Protein AF-A0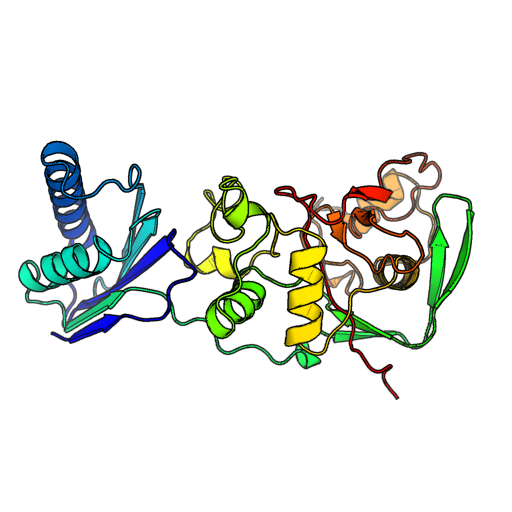A517YNQ2-F1 (afdb_monomer)

Radius of gyration: 22.95 Å; Cα contacts (8 Å, |Δi|>4): 578; chains: 1; bounding box: 50×47×64 Å

pLDDT: mean 76.91, std 14.3, range [43.09, 98.06]

Mean predicted aligned error: 12.52 Å

InterPro domains:
  IPR005532 Sulfatase-modifying factor enzyme-like domain [PF03781] (128-217)
  IPR016187 C-type lectin fold [SSF56436] (128-300)
  IPR042095 Sulfatase-modifying factor enzyme superfamily [G3DSA:3.90.1580.10] (95-250)
  IPR051043 Sulfatase Modifying Factor and Kinase [PTHR23150] (128-233)

Solvent-accessible surface area (backbone atoms only — not comparable to full-atom values): 16905 Å² total; per-residue (Å²): 111,48,80,43,82,52,61,56,71,65,63,36,52,39,35,35,44,36,35,35,80,51,63,40,89,66,48,65,63,53,49,49,53,52,49,55,51,50,53,51,51,39,61,75,69,55,76,60,91,67,65,87,73,54,70,52,77,49,68,44,100,65,41,30,40,36,41,36,43,34,35,42,51,43,89,74,53,49,60,54,52,54,50,47,54,56,68,76,38,82,57,43,44,32,42,33,37,32,46,81,78,70,82,77,75,60,71,76,84,44,49,45,77,41,90,44,44,71,15,69,48,95,88,73,52,69,45,82,36,71,44,38,26,34,42,41,45,38,45,20,26,45,63,53,45,53,52,27,69,75,69,70,58,74,46,60,32,48,75,69,69,73,48,46,53,77,49,49,84,86,47,66,87,48,56,71,89,52,51,42,70,37,59,26,25,36,46,14,52,60,46,52,50,54,47,22,66,72,72,64,36,32,55,30,42,64,49,53,48,50,36,45,24,46,63,57,94,67,71,26,47,70,65,53,42,50,43,68,54,15,44,98,83,69,51,75,53,61,84,85,26,72,37,41,46,50,71,65,59,24,25,47,30,52,37,88,92,38,87,81,36,31,36,35,34,47,38,33,86,69,63,51,36,73,82,66,77,73,77,75,51,57,44,82,42,53,30,80,47,63,42,86,51,29,28,38,42,43,17,56,72,59,56,74,130

Organism: NCBI:txid2528021

Foldseek 3Di:
DAEAEDDALPQWKKKKKWFFPAADPCVQVVVVVLVVVLLVCCVVVVVDDWDRKDKDWDADPRNRIIIIIITRDGPVRQVVSQVSCCVVPVRTPYIYMHDPLDDDPPQVVFWDWDCWFWFADPVRDIDIDHIWIWGLEAQFSSNLSVLCVVVVDDFLCRVVVVDAQQDDPVCVVDGNVCRRVAHGFQGFLVSV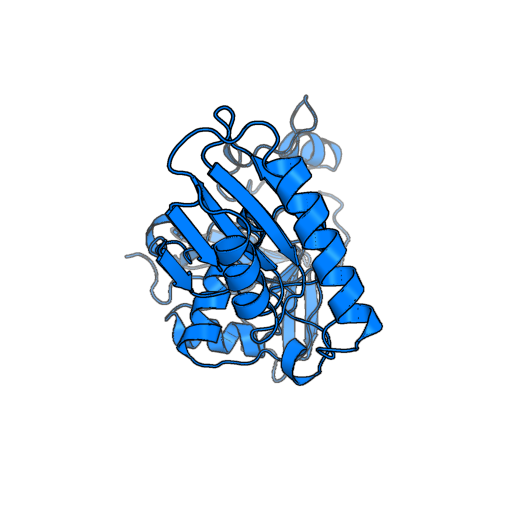VSSCVVSQWAFAAPRRQRRLLPLDPDAAAPVRLQCVQQNPPSHGDCVSRSSFHDHFQKEWGDDPVPPQKTKIAGGSSCRHHPPPPDPPRIDIGGRSDGDRRYHGITIHPDRDD

Structure (mmCIF, N/CA/C/O backbone):
data_AF-A0A517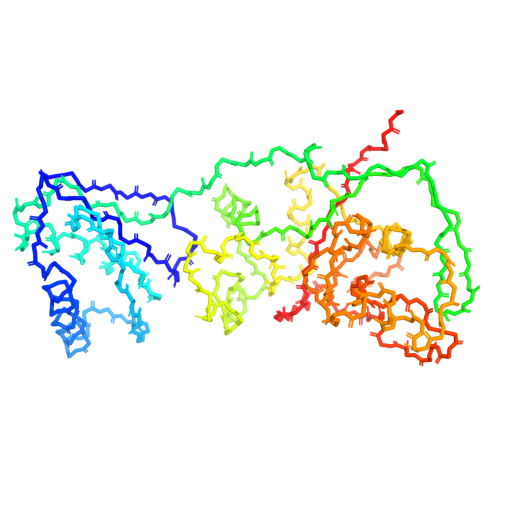YNQ2-F1
#
_entry.id   AF-A0A517YNQ2-F1
#
loop_
_atom_site.group_PDB
_atom_site.id
_atom_site.type_symbol
_atom_site.label_atom_id
_atom_site.label_alt_id
_atom_site.label_comp_id
_atom_site.label_asym_id
_atom_site.label_entity_id
_atom_site.label_seq_id
_atom_site.pdbx_PDB_ins_code
_atom_site.Cartn_x
_atom_site.Cartn_y
_atom_site.Cartn_z
_atom_site.occupancy
_atom_site.B_iso_or_equiv
_atom_site.auth_seq_id
_atom_site.auth_comp_id
_atom_site.auth_asym_id
_atom_site.auth_atom_id
_atom_site.pdbx_PDB_model_num
ATOM 1 N N . MET A 1 1 ? -26.324 -4.288 24.883 1.00 70.94 1 MET A N 1
ATOM 2 C CA . MET A 1 1 ? -25.245 -3.622 24.129 1.00 70.94 1 MET A CA 1
ATOM 3 C C . MET A 1 1 ? -24.676 -4.612 23.116 1.00 70.94 1 MET A C 1
ATOM 5 O O . MET A 1 1 ? -24.588 -5.788 23.450 1.00 70.94 1 MET A O 1
ATOM 9 N N . LYS A 1 2 ? -24.355 -4.177 21.892 1.00 79.75 2 LYS A N 1
ATOM 10 C CA . LYS A 1 2 ? -23.836 -5.031 20.809 1.00 79.75 2 LYS A CA 1
ATOM 11 C C . LYS A 1 2 ? -22.321 -4.840 20.652 1.00 79.75 2 LYS A C 1
ATOM 13 O O . LYS A 1 2 ? -21.882 -3.718 20.431 1.00 79.75 2 LYS A O 1
ATOM 18 N N . PHE A 1 3 ? -21.546 -5.917 20.754 1.00 78.69 3 PHE A N 1
ATOM 19 C CA . PHE A 1 3 ? -20.132 -5.928 20.367 1.00 78.69 3 PHE A CA 1
ATOM 20 C C . PHE A 1 3 ? -20.021 -6.400 18.915 1.00 78.69 3 PHE A C 1
ATOM 22 O O . PHE A 1 3 ? -20.637 -7.406 18.553 1.00 78.69 3 PHE A O 1
ATOM 29 N N . ILE A 1 4 ? -19.287 -5.668 18.080 1.00 78.94 4 ILE A N 1
ATOM 30 C CA . ILE A 1 4 ? -19.097 -5.981 16.660 1.00 78.94 4 ILE A CA 1
ATOM 31 C C . ILE A 1 4 ? -17.595 -6.019 16.389 1.00 78.94 4 ILE A C 1
ATOM 33 O O . ILE A 1 4 ? -16.900 -5.057 16.694 1.00 78.94 4 ILE A O 1
ATOM 37 N N . LYS A 1 5 ? -17.096 -7.110 15.805 1.00 72.00 5 LYS A N 1
ATOM 38 C CA . LYS A 1 5 ? -15.728 -7.186 15.279 1.00 72.00 5 LYS A CA 1
ATOM 39 C C . LYS A 1 5 ? -15.791 -7.088 13.755 1.00 72.00 5 LYS A C 1
ATOM 41 O O . LYS A 1 5 ? -16.519 -7.870 13.142 1.00 72.00 5 LYS A O 1
ATOM 46 N N . ARG A 1 6 ? -15.072 -6.130 13.174 1.00 71.56 6 ARG A N 1
ATOM 47 C CA . ARG A 1 6 ? -14.889 -5.957 11.726 1.00 71.56 6 ARG A CA 1
ATOM 48 C C . ARG A 1 6 ? -13.530 -6.511 11.285 1.00 71.56 6 ARG A C 1
ATOM 50 O O . ARG A 1 6 ? -12.773 -7.026 12.111 1.00 71.56 6 ARG A O 1
ATOM 57 N N . ALA A 1 7 ? -13.271 -6.473 9.977 1.00 58.44 7 ALA A N 1
ATOM 58 C CA . ALA A 1 7 ? -11.936 -6.725 9.448 1.00 58.44 7 ALA A CA 1
ATOM 59 C C . ALA A 1 7 ? -10.977 -5.651 9.978 1.00 58.44 7 ALA A C 1
ATOM 61 O O . ALA A 1 7 ? -11.350 -4.490 10.125 1.00 58.44 7 ALA A O 1
ATOM 62 N N . ASN A 1 8 ? -9.755 -6.057 10.294 1.00 56.22 8 ASN A N 1
ATOM 63 C CA . ASN A 1 8 ? -8.724 -5.163 10.791 1.00 56.22 8 ASN A CA 1
ATOM 64 C C . ASN A 1 8 ? -7.643 -5.095 9.725 1.00 56.22 8 ASN A C 1
ATOM 66 O O . ASN A 1 8 ? -7.131 -6.149 9.358 1.00 56.22 8 ASN A O 1
ATOM 70 N N . ILE A 1 9 ? -7.298 -3.886 9.267 1.00 51.34 9 ILE A N 1
ATOM 71 C CA . ILE A 1 9 ? -6.035 -3.666 8.555 1.00 51.34 9 ILE A CA 1
ATOM 72 C C . ILE A 1 9 ? -4.949 -4.097 9.535 1.00 51.34 9 ILE A C 1
ATOM 74 O O . ILE A 1 9 ? -4.842 -3.554 10.632 1.00 51.34 9 ILE A O 1
ATOM 78 N N . ASP A 1 10 ? -4.265 -5.171 9.195 1.00 46.25 10 ASP A N 1
ATOM 79 C CA . ASP A 1 10 ? -3.616 -6.099 10.105 1.00 46.25 10 ASP A CA 1
ATOM 80 C C . ASP A 1 10 ? -2.887 -5.454 11.283 1.00 46.25 10 ASP A C 1
ATOM 82 O O . ASP A 1 10 ? -2.028 -4.588 11.131 1.00 46.25 10 ASP A O 1
ATOM 86 N N . GLY A 1 11 ? -3.219 -5.973 12.468 1.00 50.62 11 GLY A N 1
ATOM 87 C CA . GLY A 1 11 ? -2.396 -6.011 13.675 1.00 50.62 11 GLY A CA 1
ATOM 88 C C . GLY A 1 11 ? -2.072 -4.702 14.387 1.00 50.62 11 GLY A C 1
ATOM 89 O O . GLY A 1 11 ? -1.603 -4.769 15.526 1.00 50.62 11 GLY A O 1
ATOM 90 N N . GLU A 1 12 ? -2.238 -3.541 13.755 1.00 52.31 12 GLU A N 1
ATOM 91 C CA . GLU A 1 12 ? -1.447 -2.393 14.196 1.00 52.31 12 GLU A CA 1
ATOM 92 C C . GLU A 1 12 ? -2.179 -1.058 14.298 1.00 52.31 12 GLU A C 1
ATOM 94 O O . GLU A 1 12 ? -1.659 -0.174 14.989 1.00 52.31 12 GLU A O 1
ATOM 99 N N . VAL A 1 13 ? -3.427 -0.947 13.821 1.00 51.09 13 VAL A N 1
ATOM 100 C CA . VAL A 1 13 ? -4.344 0.063 14.365 1.00 51.09 13 VAL A CA 1
ATOM 101 C C . VAL A 1 13 ? -5.791 -0.368 14.393 1.00 51.09 13 VAL A C 1
ATOM 103 O O . VAL A 1 13 ? -6.439 -0.546 13.365 1.00 51.09 13 VAL A O 1
ATOM 106 N N . ASP A 1 14 ? -6.326 -0.402 15.600 1.00 63.16 14 ASP A N 1
ATOM 107 C CA . ASP A 1 14 ? -7.718 -0.693 15.838 1.00 63.16 14 ASP A CA 1
ATOM 108 C C . ASP A 1 14 ? -8.455 0.586 16.185 1.00 63.16 14 ASP A C 1
ATOM 110 O O . ASP A 1 14 ? -8.102 1.332 17.105 1.00 63.16 14 ASP A O 1
ATOM 114 N N . GLN A 1 15 ? -9.508 0.831 15.419 1.00 74.94 15 GLN A N 1
ATOM 115 C CA . GLN A 1 15 ? -10.518 1.805 15.765 1.00 74.94 15 GLN A CA 1
ATOM 116 C C . GLN A 1 15 ? -11.544 1.127 16.676 1.00 74.94 15 GLN A C 1
ATOM 118 O O . GLN A 1 15 ? -12.076 0.067 16.342 1.00 74.94 15 GLN A O 1
ATOM 123 N N . PHE A 1 16 ? -11.841 1.743 17.818 1.00 80.94 16 PHE A N 1
ATOM 124 C CA . PHE A 1 16 ? -13.050 1.454 18.578 1.00 80.94 16 PHE A CA 1
ATOM 125 C C . PHE A 1 16 ? -14.077 2.534 18.257 1.00 80.94 16 PHE A C 1
ATOM 127 O O . PHE A 1 16 ? -13.871 3.696 18.603 1.00 80.94 16 PHE A O 1
ATOM 134 N N . GLU A 1 17 ? -15.188 2.161 17.631 1.00 86.06 17 GLU A N 1
ATOM 135 C CA . GLU A 1 17 ? -16.353 3.036 17.494 1.00 86.06 17 GLU A CA 1
ATOM 136 C C . GLU A 1 17 ? -17.322 2.746 18.632 1.00 86.06 17 GLU A C 1
ATOM 138 O O . GLU A 1 17 ? -17.897 1.658 18.738 1.00 86.06 17 GLU A O 1
ATOM 143 N N . ILE A 1 18 ? -17.503 3.733 19.498 1.00 87.88 18 ILE A N 1
ATOM 144 C CA . ILE A 1 18 ? -18.383 3.656 20.652 1.00 87.88 18 ILE A CA 1
ATOM 145 C C . ILE A 1 18 ? -19.594 4.535 20.386 1.00 87.88 18 ILE A C 1
ATOM 147 O O . ILE A 1 18 ? -19.470 5.744 20.200 1.00 87.88 18 ILE A O 1
ATOM 151 N N . GLN A 1 19 ? -20.776 3.927 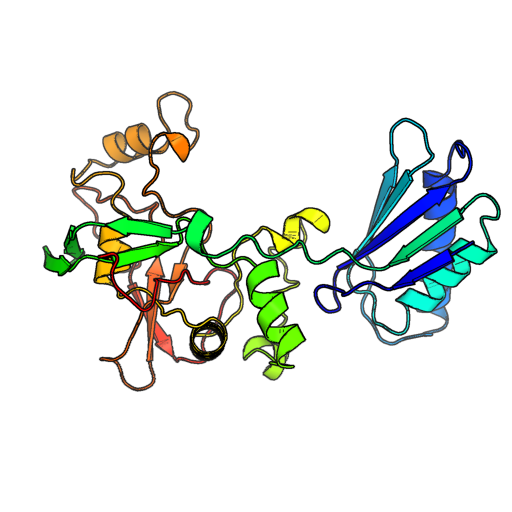20.427 1.00 88.12 19 GLN A N 1
ATOM 152 C CA . GLN A 1 19 ? -22.041 4.642 20.316 1.00 88.12 19 GLN A CA 1
ATOM 153 C C . GLN A 1 19 ? -22.787 4.594 21.645 1.00 88.12 19 GLN A C 1
ATOM 155 O O . GLN A 1 19 ? -22.981 3.520 22.216 1.00 88.12 19 GLN A O 1
ATOM 160 N N . ALA A 1 20 ? -23.249 5.748 22.117 1.00 86.06 20 ALA A N 1
ATOM 161 C CA . ALA A 1 20 ? -24.073 5.882 23.307 1.00 86.06 20 ALA A CA 1
ATOM 162 C C . ALA A 1 20 ? -25.543 6.167 22.962 1.00 86.06 20 ALA A C 1
ATOM 164 O O . ALA A 1 20 ? -25.872 6.882 22.017 1.00 86.06 20 ALA A O 1
ATOM 165 N N . SER A 1 21 ? -26.447 5.647 23.794 1.00 84.56 21 SER A N 1
ATOM 166 C CA . SER A 1 21 ? -27.901 5.887 23.691 1.00 84.56 21 SER A CA 1
ATOM 167 C C . SER A 1 21 ? -28.300 7.347 23.937 1.00 84.56 21 SER A C 1
ATOM 169 O O . SER A 1 21 ? -29.385 7.779 23.551 1.00 84.56 21 SER A O 1
ATOM 171 N N . ARG A 1 22 ? -27.434 8.100 24.615 1.00 83.81 22 ARG A N 1
ATOM 172 C CA . ARG A 1 22 ? -27.600 9.503 24.999 1.00 83.81 22 ARG A CA 1
ATOM 173 C C . ARG A 1 22 ? -26.219 10.146 25.164 1.00 83.81 22 ARG A C 1
ATOM 175 O O . ARG A 1 22 ? -25.283 9.402 25.449 1.00 83.81 22 ARG A O 1
ATOM 182 N N . PRO A 1 23 ? -26.093 11.480 25.040 1.00 82.94 23 PRO A N 1
ATOM 183 C CA . PRO A 1 23 ? -24.842 12.185 25.316 1.00 82.94 23 PRO A CA 1
ATOM 184 C C . PRO A 1 23 ? -24.286 11.821 26.694 1.00 82.94 23 PRO A C 1
ATOM 186 O O . PRO A 1 23 ? -25.021 11.863 27.688 1.00 82.94 23 PRO A O 1
ATOM 189 N N . ILE A 1 24 ? -23.003 11.469 26.765 1.00 81.56 24 ILE A N 1
ATOM 190 C CA . ILE A 1 24 ? -22.311 11.194 28.028 1.00 81.56 24 ILE A CA 1
ATOM 191 C C . ILE A 1 24 ? -21.268 12.291 28.234 1.00 81.56 24 ILE A C 1
ATOM 193 O O . ILE A 1 24 ? -20.169 12.246 27.694 1.00 81.56 24 ILE A O 1
ATOM 197 N N . ARG A 1 25 ? -21.614 13.296 29.038 1.00 81.75 25 ARG A N 1
ATOM 198 C CA . ARG A 1 25 ? -20.716 14.422 29.309 1.00 81.75 25 ARG A CA 1
ATOM 199 C C . ARG A 1 25 ? -19.420 13.925 29.958 1.00 81.75 25 ARG A C 1
ATOM 201 O O . ARG A 1 25 ? -19.477 13.269 30.996 1.00 81.75 25 ARG A O 1
ATOM 208 N N . GLY A 1 26 ? -18.269 14.264 29.379 1.00 83.31 26 GLY A N 1
ATOM 209 C CA . GLY A 1 26 ? -16.963 13.818 29.887 1.00 83.31 26 GLY A CA 1
ATOM 210 C C . GLY A 1 26 ? -16.633 12.355 29.567 1.00 83.31 26 GLY A C 1
ATOM 211 O O . GLY A 1 26 ? -15.821 11.735 30.261 1.00 83.31 26 GLY A O 1
ATOM 212 N N . ILE A 1 27 ? -17.266 11.786 28.535 1.00 84.69 27 ILE A N 1
ATOM 213 C CA . ILE A 1 27 ? -16.985 10.424 28.072 1.00 84.69 27 ILE A CA 1
ATOM 214 C C . ILE A 1 27 ? -15.520 10.235 27.683 1.00 84.69 27 ILE A C 1
ATOM 216 O O . ILE A 1 27 ? -14.957 9.199 28.021 1.00 84.69 27 ILE A O 1
ATOM 220 N N . GLU A 1 28 ? -14.881 11.241 27.078 1.00 85.62 28 GLU A N 1
ATOM 221 C CA . GLU A 1 28 ? -13.458 11.186 26.728 1.00 85.62 28 GLU A CA 1
ATOM 222 C C . GLU A 1 28 ? -12.600 10.935 27.966 1.00 85.62 28 GLU A C 1
ATOM 224 O O . GLU A 1 28 ? -11.912 9.925 28.031 1.00 85.62 28 GLU A O 1
ATOM 229 N N . SER A 1 29 ? -12.722 11.774 29.002 1.00 88.06 29 SER A N 1
ATOM 230 C CA . SER A 1 29 ? -11.965 11.607 30.250 1.00 88.06 29 SER A CA 1
ATOM 231 C C . SER A 1 29 ? -12.244 10.265 30.926 1.00 88.06 29 SER A C 1
ATOM 233 O O . SER A 1 29 ? -11.342 9.650 31.488 1.00 88.06 29 SER A O 1
ATOM 235 N N . THR A 1 30 ? -13.490 9.793 30.860 1.00 88.44 30 THR A N 1
ATOM 236 C CA . THR A 1 30 ? -13.875 8.491 31.421 1.00 88.44 30 THR A CA 1
ATOM 237 C C . THR A 1 30 ? -13.182 7.343 30.682 1.00 88.44 30 THR A C 1
ATOM 239 O O . THR A 1 30 ? -12.656 6.426 31.313 1.00 88.44 30 THR A O 1
ATOM 242 N N . LEU A 1 31 ? -13.155 7.401 29.349 1.00 88.88 31 LEU A N 1
ATOM 243 C CA . LEU A 1 31 ? -12.492 6.412 28.506 1.00 88.88 31 LEU A CA 1
ATOM 244 C C . LEU A 1 31 ? -10.968 6.485 28.631 1.00 88.88 31 LEU A C 1
ATOM 246 O O . LEU A 1 31 ? -10.345 5.432 28.698 1.00 88.88 31 LEU A O 1
ATOM 250 N N . THR A 1 32 ? -10.384 7.681 28.751 1.00 88.81 32 THR A N 1
ATOM 251 C CA . THR A 1 32 ? -8.955 7.882 29.040 1.00 88.81 32 THR A CA 1
ATOM 252 C C . THR A 1 32 ? -8.561 7.161 30.326 1.00 88.81 32 THR A C 1
ATOM 254 O O . THR A 1 32 ? -7.655 6.334 30.315 1.00 88.81 32 THR A O 1
ATOM 257 N N . ILE A 1 33 ? -9.289 7.394 31.426 1.00 90.25 33 ILE A N 1
ATOM 258 C CA . ILE A 1 33 ? -9.011 6.740 32.715 1.00 90.25 33 ILE A CA 1
ATOM 259 C C . ILE A 1 33 ? -9.094 5.214 32.582 1.00 90.25 33 ILE A C 1
ATOM 261 O O . ILE A 1 33 ? -8.221 4.503 33.077 1.00 90.25 33 ILE A O 1
ATOM 265 N N . LEU A 1 34 ? -10.124 4.710 31.895 1.00 89.88 34 LEU A N 1
ATOM 266 C CA . LEU A 1 34 ? -10.317 3.276 31.688 1.00 89.88 34 LEU A CA 1
ATOM 267 C C . LEU A 1 34 ? -9.188 2.659 30.849 1.00 89.88 34 LEU A C 1
ATOM 269 O O . LEU A 1 34 ? -8.676 1.595 31.206 1.00 89.88 34 LEU A O 1
ATOM 273 N N . PHE A 1 35 ? -8.787 3.315 29.757 1.00 87.31 35 PHE A N 1
ATOM 274 C CA . PHE A 1 35 ? -7.690 2.864 28.900 1.00 87.31 35 PHE A CA 1
ATOM 275 C C . PHE A 1 35 ? -6.362 2.867 29.653 1.00 87.31 35 PHE A C 1
ATOM 277 O O . PHE A 1 35 ? -5.661 1.854 29.649 1.00 87.31 35 PHE A O 1
ATOM 284 N N . ASP A 1 36 ? -6.041 3.956 30.349 1.00 88.12 36 ASP A N 1
ATOM 285 C CA . ASP A 1 36 ? -4.809 4.082 31.128 1.00 88.12 36 ASP A CA 1
ATOM 286 C C . ASP A 1 36 ? -4.729 3.023 32.232 1.00 88.12 36 ASP A C 1
ATOM 288 O O . ASP A 1 36 ? -3.691 2.375 32.412 1.00 88.12 36 ASP A O 1
ATOM 292 N N . GLU A 1 37 ? -5.833 2.790 32.949 1.00 89.94 37 GLU A N 1
ATOM 293 C CA . GLU A 1 37 ? -5.905 1.755 33.977 1.00 89.94 37 GLU A CA 1
ATOM 294 C C . GLU A 1 37 ? -5.684 0.361 33.381 1.00 89.94 37 GLU A C 1
ATOM 296 O O . GLU A 1 37 ? -4.842 -0.396 33.882 1.00 89.94 37 GLU A O 1
ATOM 301 N N . TRP A 1 38 ? -6.394 0.026 32.300 1.00 88.44 38 TRP A N 1
ATOM 302 C CA . TRP A 1 38 ? -6.265 -1.272 31.646 1.00 88.44 38 TRP A CA 1
ATOM 303 C C . TRP A 1 38 ? -4.845 -1.502 31.124 1.00 88.44 38 TRP A C 1
ATOM 305 O O . TRP A 1 38 ? -4.257 -2.553 31.388 1.00 88.44 38 TRP A O 1
ATOM 315 N N . MET A 1 39 ? -4.253 -0.511 30.448 1.00 85.19 39 MET A N 1
ATOM 316 C CA . MET A 1 39 ? -2.886 -0.596 29.929 1.00 85.19 39 MET A CA 1
ATOM 317 C C . MET A 1 39 ? -1.876 -0.814 31.054 1.00 85.19 39 MET A C 1
ATOM 319 O O . MET A 1 39 ? -1.005 -1.682 30.947 1.00 85.19 39 MET A O 1
ATOM 323 N N . ARG A 1 40 ? -2.010 -0.070 32.159 1.00 87.81 40 ARG A N 1
ATOM 324 C CA . ARG A 1 40 ? -1.147 -0.220 33.333 1.00 87.81 40 ARG A CA 1
ATOM 325 C C . ARG A 1 40 ? -1.237 -1.632 33.906 1.00 87.81 40 ARG A C 1
ATOM 327 O O . ARG A 1 40 ? -0.202 -2.261 34.122 1.00 87.81 40 ARG A O 1
ATOM 334 N N . VAL A 1 41 ? -2.449 -2.142 34.139 1.00 87.75 41 VAL A N 1
ATOM 335 C CA . VAL A 1 41 ? -2.667 -3.495 34.681 1.00 87.75 41 VAL A CA 1
ATOM 336 C C . VAL A 1 41 ? -2.083 -4.547 33.743 1.00 87.75 41 VAL A C 1
ATOM 338 O O . VAL A 1 41 ? -1.293 -5.385 34.177 1.00 87.75 41 VAL A O 1
ATOM 341 N N . ARG A 1 42 ? -2.404 -4.460 32.451 1.00 86.25 42 ARG A N 1
ATOM 342 C CA . ARG A 1 42 ? -1.945 -5.393 31.421 1.00 86.25 42 ARG A CA 1
ATOM 343 C C . ARG A 1 42 ? -0.422 -5.454 31.327 1.00 86.25 42 ARG A C 1
ATOM 345 O O . ARG A 1 42 ? 0.126 -6.551 31.228 1.00 86.25 42 ARG A O 1
ATOM 352 N N . ASN A 1 43 ? 0.253 -4.306 31.398 1.00 83.38 43 ASN A N 1
ATOM 353 C CA . ASN A 1 43 ? 1.713 -4.225 31.342 1.00 83.38 43 ASN A CA 1
ATOM 354 C C . ASN A 1 43 ? 2.370 -4.763 32.623 1.00 83.38 43 ASN A C 1
ATOM 356 O O . ASN A 1 43 ? 3.299 -5.563 32.539 1.00 83.38 43 ASN A O 1
ATOM 360 N N . VAL A 1 44 ? 1.872 -4.378 33.805 1.00 86.88 44 VAL A N 1
ATOM 361 C CA . VAL A 1 44 ? 2.416 -4.841 35.098 1.00 86.88 44 VAL A CA 1
ATOM 362 C C . VAL A 1 44 ? 2.250 -6.350 35.265 1.00 86.88 44 VAL A C 1
ATOM 364 O O . VAL A 1 44 ? 3.170 -7.031 35.711 1.00 86.88 44 VAL A O 1
ATOM 367 N N . GLN A 1 45 ? 1.088 -6.883 34.889 1.00 87.56 45 GLN A N 1
ATOM 368 C CA . GLN A 1 45 ? 0.772 -8.305 35.022 1.00 87.56 45 GLN A CA 1
ATOM 369 C C . GLN A 1 45 ? 1.252 -9.148 33.835 1.00 87.56 45 GLN A C 1
ATOM 371 O O . GLN A 1 45 ? 1.071 -10.362 33.855 1.00 87.56 45 GLN A O 1
ATOM 376 N N . LYS A 1 46 ? 1.853 -8.526 32.809 1.00 83.44 46 LYS A N 1
ATOM 377 C CA . LYS A 1 46 ? 2.299 -9.188 31.572 1.00 83.44 46 LYS A CA 1
ATOM 378 C C . LYS A 1 46 ? 1.215 -10.082 30.955 1.00 83.44 46 LYS A C 1
ATOM 380 O O . LYS A 1 46 ? 1.479 -11.209 30.554 1.00 83.44 46 LYS A O 1
ATOM 385 N N . LEU A 1 47 ? -0.019 -9.577 30.861 1.00 82.75 47 LEU A N 1
ATOM 386 C CA . LEU A 1 47 ? -1.155 -10.362 30.345 1.00 82.75 47 LEU A CA 1
ATOM 387 C C . LEU A 1 47 ? -1.009 -10.724 28.854 1.00 82.75 47 LEU A C 1
ATOM 389 O O . LEU A 1 47 ? -1.733 -11.579 28.350 1.00 82.75 47 LEU A O 1
ATOM 393 N N . CYS A 1 48 ? -0.110 -10.053 28.129 1.00 77.50 48 CYS A N 1
ATOM 394 C CA . CYS A 1 48 ? 0.226 -10.350 26.740 1.00 77.50 48 CYS A CA 1
ATOM 395 C C . CYS A 1 48 ? 1.628 -9.814 26.411 1.00 77.50 48 CYS A C 1
ATOM 397 O O . CYS A 1 48 ? 2.045 -8.827 27.015 1.00 77.50 48 CYS A O 1
ATOM 399 N N . ASP A 1 49 ? 2.285 -10.366 25.393 1.00 72.00 49 ASP A N 1
ATOM 400 C CA . ASP A 1 49 ? 3.636 -9.973 24.962 1.00 72.00 49 ASP A CA 1
ATOM 401 C C . ASP A 1 49 ? 3.675 -8.832 23.922 1.00 72.00 49 ASP A C 1
ATOM 403 O O . ASP A 1 49 ? 4.752 -8.416 23.512 1.00 72.00 49 ASP A O 1
ATOM 407 N N . CYS A 1 50 ? 2.531 -8.291 23.474 1.00 67.81 50 CYS A N 1
ATOM 408 C CA . CYS A 1 50 ? 2.513 -7.234 22.447 1.00 67.81 50 CYS A CA 1
ATOM 409 C C . CYS A 1 50 ? 3.047 -5.861 22.943 1.00 67.81 50 CYS A C 1
ATOM 411 O O . CYS A 1 50 ? 2.927 -5.527 24.126 1.00 67.81 50 CYS A O 1
ATOM 413 N N . PHE A 1 51 ? 3.611 -5.065 22.024 1.00 60.66 51 PHE A N 1
ATOM 414 C CA . PHE A 1 51 ? 4.390 -3.826 22.243 1.00 60.66 51 PHE A CA 1
ATOM 415 C C . PHE A 1 51 ? 3.656 -2.671 22.974 1.00 60.66 51 PHE A C 1
ATOM 417 O O . PHE A 1 51 ? 2.435 -2.759 23.177 1.00 60.66 51 PHE A O 1
ATOM 424 N N . PRO A 1 52 ? 4.373 -1.603 23.408 1.00 55.66 52 PRO A N 1
ATOM 425 C CA . PRO A 1 52 ? 3.789 -0.441 24.086 1.00 55.66 52 PRO A CA 1
ATOM 426 C C . PRO A 1 52 ? 2.692 0.229 23.251 1.00 55.66 52 PRO A C 1
ATOM 428 O O . PRO A 1 52 ? 2.812 0.342 22.036 1.00 55.66 52 PRO A O 1
ATOM 431 N N . LYS A 1 53 ? 1.609 0.656 23.906 1.00 66.94 53 LYS A N 1
ATOM 432 C CA . LYS A 1 53 ? 0.399 1.162 23.248 1.00 66.94 53 LYS A CA 1
ATOM 433 C C . LYS A 1 53 ? 0.384 2.684 23.232 1.00 66.94 53 LYS A C 1
ATOM 435 O O . LYS A 1 53 ? 0.596 3.306 24.270 1.00 66.94 53 LYS A O 1
ATOM 440 N N . HIS A 1 54 ? 0.076 3.254 22.075 1.00 68.56 54 HIS A N 1
ATOM 441 C CA . HIS A 1 54 ? -0.394 4.628 21.955 1.00 68.56 54 HIS A CA 1
ATOM 442 C C . HIS A 1 54 ? -1.889 4.594 21.648 1.00 68.56 54 HIS A C 1
ATOM 444 O O . HIS A 1 54 ? -2.360 3.704 20.933 1.00 68.56 54 HIS A O 1
ATOM 450 N N . TYR A 1 55 ? -2.632 5.550 22.193 1.00 78.06 55 TYR A N 1
ATOM 451 C CA . TYR A 1 55 ? -4.013 5.758 21.800 1.00 78.06 55 TYR A CA 1
ATOM 452 C C . TYR A 1 55 ? -4.361 7.244 21.803 1.00 78.06 55 TYR A C 1
ATOM 454 O O . TYR A 1 55 ? -3.761 8.031 22.535 1.00 78.06 55 TYR A O 1
ATOM 462 N N . SER A 1 56 ? -5.340 7.610 20.987 1.00 78.06 56 SER A N 1
ATOM 463 C CA . SER A 1 56 ? -6.015 8.901 21.043 1.00 78.06 56 SER A CA 1
ATOM 464 C C . SER A 1 56 ? -7.523 8.689 21.064 1.00 78.06 56 SER A C 1
ATOM 466 O O . SER A 1 56 ? -8.033 7.656 20.626 1.00 78.06 56 SER A O 1
ATOM 468 N N . ILE A 1 57 ? -8.235 9.655 21.633 1.00 85.06 57 ILE A N 1
ATOM 469 C CA . ILE A 1 57 ? -9.692 9.647 21.727 1.00 85.06 57 ILE A CA 1
ATOM 470 C C . ILE A 1 57 ? -10.201 10.897 21.026 1.00 85.06 57 ILE A C 1
ATOM 472 O O . ILE A 1 57 ? -9.676 11.984 21.258 1.00 85.06 57 ILE A O 1
ATOM 476 N N . GLU A 1 58 ? -11.217 10.722 20.191 1.00 82.94 58 GLU A N 1
ATOM 477 C CA . GLU A 1 58 ? -11.951 11.806 19.548 1.00 82.94 58 GLU A CA 1
ATOM 478 C C . GLU A 1 58 ? -13.450 11.599 19.789 1.00 82.94 58 GLU A C 1
ATOM 480 O O . GLU A 1 58 ? -13.996 10.549 19.436 1.00 82.94 58 GLU A O 1
ATOM 485 N N . SER A 1 59 ? -14.139 12.575 20.383 1.00 82.31 59 SER A N 1
ATOM 486 C CA . SER A 1 59 ? -15.601 12.570 20.475 1.00 82.31 59 SER A CA 1
ATOM 487 C C . SER A 1 59 ? -16.271 13.438 19.408 1.00 82.31 59 SER A C 1
ATOM 489 O O . SER A 1 59 ? -15.756 14.451 18.934 1.00 82.31 59 SER A O 1
ATOM 491 N N . SER A 1 60 ? -17.483 13.041 19.024 1.00 80.38 60 SER A N 1
ATOM 492 C CA . SER A 1 60 ? -18.401 13.896 18.276 1.00 80.38 60 SER A CA 1
ATOM 493 C C . SER A 1 60 ? -18.871 15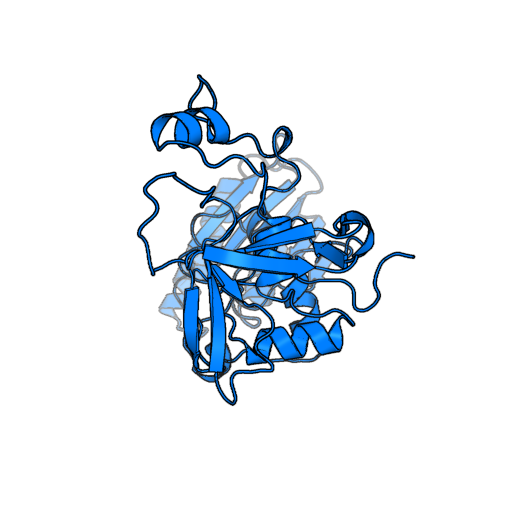.072 19.132 1.00 80.38 60 SER A C 1
ATOM 495 O O . SER A 1 60 ? -19.008 14.938 20.346 1.00 80.38 60 SER A O 1
ATOM 497 N N . SER A 1 61 ? -19.282 16.169 18.493 1.00 77.38 61 SER A N 1
ATOM 498 C CA . SER A 1 61 ? -19.764 17.386 19.166 1.00 77.38 61 SER A CA 1
ATOM 499 C C . SER A 1 61 ? -20.947 17.195 20.128 1.00 77.38 61 SER A C 1
ATOM 501 O O . SER A 1 61 ? -21.242 18.095 20.910 1.00 77.38 61 SER A O 1
ATOM 503 N N . ASP A 1 62 ? -21.670 16.077 20.039 1.00 79.25 62 ASP A N 1
ATOM 504 C CA . ASP A 1 62 ? -22.815 15.762 20.896 1.00 79.25 62 ASP A CA 1
ATOM 505 C C . ASP A 1 62 ? -22.539 14.662 21.939 1.00 79.25 62 ASP A C 1
ATOM 507 O O . ASP A 1 62 ? -23.481 14.194 22.580 1.00 79.25 62 ASP A O 1
ATOM 511 N N . ASP A 1 63 ? -21.279 14.245 22.112 1.00 79.69 63 ASP A N 1
ATOM 512 C CA . ASP A 1 63 ? -20.838 13.198 23.047 1.00 79.69 63 ASP A CA 1
ATOM 513 C C . ASP A 1 63 ? -21.587 11.850 22.914 1.00 79.69 63 ASP A C 1
ATOM 515 O O . ASP A 1 63 ? -21.638 11.063 23.867 1.00 79.69 63 ASP A O 1
ATOM 519 N N . ARG A 1 64 ? -22.217 11.563 21.762 1.00 84.00 64 ARG A N 1
ATOM 520 C CA . ARG A 1 64 ? -22.876 10.266 21.507 1.00 84.00 64 ARG A CA 1
ATOM 521 C C . ARG A 1 64 ? -21.990 9.283 20.770 1.00 84.00 64 ARG A C 1
ATOM 523 O O . ARG A 1 64 ? -22.207 8.078 20.902 1.00 84.00 64 ARG A O 1
ATOM 530 N N . PHE A 1 65 ? -21.028 9.785 20.011 1.00 84.81 65 PHE A N 1
ATOM 531 C CA . PHE A 1 65 ? -20.056 8.979 19.297 1.00 84.81 65 PHE A CA 1
ATOM 532 C C . PHE A 1 65 ? -18.663 9.298 19.809 1.00 84.81 65 PHE A C 1
ATOM 534 O O . PHE A 1 65 ? -18.278 10.462 19.914 1.00 84.81 65 PHE A O 1
ATOM 541 N N . VAL A 1 66 ? -17.919 8.251 20.142 1.00 87.19 66 VAL A N 1
ATOM 542 C CA . VAL A 1 66 ? -16.505 8.360 20.476 1.00 87.19 66 VAL A CA 1
ATOM 543 C C . VAL A 1 66 ? -15.738 7.364 19.644 1.00 87.19 66 VAL A C 1
ATOM 545 O O . VAL A 1 66 ? -16.093 6.186 19.584 1.00 87.19 66 VAL A O 1
ATOM 548 N N . THR A 1 67 ? -14.671 7.851 19.040 1.00 84.62 67 THR A N 1
ATOM 549 C CA . THR A 1 67 ? -13.717 7.042 18.315 1.00 84.62 67 THR A CA 1
ATOM 550 C C . THR A 1 67 ? -12.441 6.964 19.132 1.00 84.62 67 THR A C 1
ATOM 552 O O . THR A 1 67 ? -11.867 7.988 19.502 1.00 84.62 67 THR A O 1
ATOM 555 N N . ILE A 1 68 ? -12.001 5.745 19.436 1.00 83.25 68 ILE A N 1
ATOM 556 C CA . ILE A 1 68 ? -10.693 5.510 20.048 1.00 83.25 68 ILE A CA 1
ATOM 557 C C . ILE A 1 68 ? -9.787 4.903 18.999 1.00 83.25 68 ILE A C 1
ATOM 559 O O . ILE A 1 68 ? -10.078 3.849 18.440 1.00 83.25 68 ILE A O 1
ATOM 563 N N . PHE A 1 69 ? -8.680 5.577 18.760 1.00 74.88 69 PHE A N 1
ATOM 564 C CA . PHE A 1 69 ? -7.642 5.171 17.840 1.00 74.88 69 PHE A CA 1
ATOM 565 C C . PHE A 1 69 ? -6.529 4.524 18.642 1.00 74.88 69 PHE A C 1
ATOM 567 O O . PHE A 1 69 ? -5.909 5.192 19.462 1.00 74.88 69 PHE A O 1
ATOM 574 N N . ALA A 1 70 ? -6.304 3.228 18.452 1.00 72.81 70 ALA A N 1
ATOM 575 C CA . ALA A 1 70 ? -5.443 2.444 19.321 1.00 72.81 70 ALA A CA 1
ATOM 576 C C . ALA A 1 70 ? -4.436 1.641 18.492 1.00 72.81 70 ALA A C 1
ATOM 578 O O . ALA A 1 70 ? -4.803 0.722 17.765 1.00 72.81 70 ALA A O 1
ATOM 579 N N . GLY A 1 71 ? -3.154 1.990 18.595 1.00 67.31 71 GLY A N 1
ATOM 580 C CA . GLY A 1 71 ? -2.098 1.330 17.833 1.00 67.31 71 GLY A CA 1
ATOM 581 C C . GLY A 1 71 ? -1.536 0.088 18.523 1.00 67.31 71 GLY A C 1
ATOM 582 O O . GLY A 1 71 ? -1.438 0.038 19.753 1.00 67.31 71 GLY A O 1
ATOM 583 N N . TRP A 1 72 ? -1.076 -0.874 17.720 1.00 65.06 72 TRP A N 1
ATOM 584 C CA . TRP A 1 72 ? -0.319 -2.068 18.127 1.00 65.06 72 TRP A CA 1
ATOM 585 C C . TRP A 1 72 ? -1.088 -3.108 18.957 1.00 65.06 72 TRP A C 1
ATOM 587 O O . TRP A 1 72 ? -0.466 -3.936 19.629 1.00 65.06 72 TRP A O 1
ATOM 597 N N . PHE A 1 73 ? -2.420 -3.083 19.014 1.00 68.75 73 PHE A N 1
ATOM 598 C CA . PHE A 1 73 ? -3.187 -4.058 19.793 1.00 68.75 73 PHE A CA 1
ATOM 599 C C . PHE A 1 73 ? -3.311 -5.394 19.049 1.00 68.75 73 PHE A C 1
ATOM 601 O O . PHE A 1 73 ? -3.718 -5.460 17.904 1.00 68.75 73 PHE A O 1
ATOM 608 N N . CYS A 1 74 ? -2.988 -6.503 19.721 1.00 68.19 74 CYS A N 1
ATOM 609 C CA . CYS A 1 74 ? -3.139 -7.824 19.109 1.00 68.19 74 CYS A CA 1
ATOM 610 C C . CYS A 1 74 ? -4.579 -8.347 19.236 1.00 68.19 74 CYS A C 1
ATOM 612 O O . CYS A 1 74 ? -5.320 -7.953 20.144 1.00 68.19 74 CYS A O 1
ATOM 614 N N . ASP A 1 75 ? -4.915 -9.362 18.436 1.00 69.25 75 ASP A N 1
ATOM 615 C CA . ASP A 1 75 ? -6.221 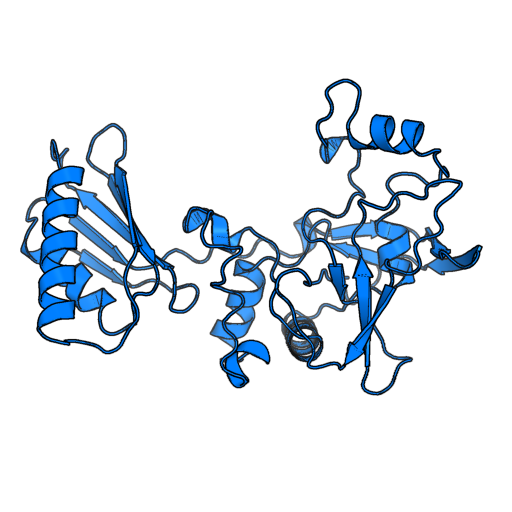-10.042 18.436 1.00 69.25 75 ASP A CA 1
ATOM 616 C C . ASP A 1 75 ? -6.672 -10.610 19.791 1.00 69.25 75 ASP A C 1
ATOM 618 O O . ASP A 1 75 ? -7.855 -10.890 19.987 1.00 69.25 75 ASP A O 1
ATOM 622 N N . ARG A 1 76 ? -5.749 -10.783 20.746 1.00 76.50 76 ARG A N 1
ATOM 623 C CA . ARG A 1 76 ? -6.075 -11.204 22.118 1.00 76.50 76 ARG A CA 1
ATOM 624 C C . ARG A 1 76 ? -6.451 -10.029 23.017 1.00 76.50 76 ARG A C 1
ATOM 626 O O . ARG A 1 76 ? -7.328 -10.165 23.862 1.00 76.50 76 ARG A O 1
ATOM 633 N N . CYS A 1 77 ? -5.789 -8.885 22.859 1.00 78.81 77 CYS A N 1
ATOM 634 C CA . CYS A 1 77 ? -6.019 -7.707 23.694 1.00 78.81 77 CYS A CA 1
ATOM 635 C C . CYS A 1 77 ? -7.299 -6.962 23.307 1.00 78.81 77 CYS A C 1
ATOM 637 O O . CYS A 1 77 ? -7.992 -6.452 24.186 1.00 78.81 77 CYS A O 1
ATOM 639 N N . LEU A 1 78 ? -7.626 -6.932 22.014 1.00 76.06 78 LEU A N 1
ATOM 640 C CA . LEU A 1 78 ? -8.746 -6.159 21.483 1.00 76.06 78 LEU A CA 1
ATOM 641 C C . LEU A 1 78 ? -10.114 -6.571 22.031 1.00 76.06 78 LEU A C 1
ATOM 643 O O . LEU A 1 78 ? -10.809 -5.702 22.564 1.00 76.06 78 LEU A O 1
ATOM 647 N N . PRO A 1 79 ? -10.517 -7.860 21.992 1.00 76.38 79 PRO A N 1
ATOM 648 C CA . PRO A 1 79 ? -11.818 -8.248 22.526 1.00 76.38 79 PRO A CA 1
ATOM 649 C C . PRO A 1 79 ? -11.900 -8.028 24.036 1.00 76.38 79 PRO A C 1
ATOM 651 O O . PRO A 1 79 ? -12.955 -7.663 24.542 1.00 76.38 79 PRO A O 1
ATOM 654 N N . VAL A 1 80 ? -10.793 -8.215 24.765 1.00 83.88 80 VAL A N 1
ATOM 655 C CA . VAL A 1 80 ? -10.746 -7.998 26.220 1.00 83.88 80 VAL A CA 1
ATOM 656 C C . VAL A 1 80 ? -11.031 -6.536 26.552 1.00 83.88 80 VAL A C 1
ATOM 658 O O . VAL A 1 80 ? -11.868 -6.259 27.409 1.00 83.88 80 VAL A O 1
ATOM 661 N N . LEU A 1 81 ? -10.376 -5.604 25.858 1.00 83.56 81 LEU A N 1
ATOM 662 C CA . LEU A 1 81 ? -10.584 -4.177 26.082 1.00 83.56 81 LEU A CA 1
ATOM 663 C C . LEU A 1 81 ? -11.976 -3.724 25.628 1.00 83.56 81 LEU A C 1
ATOM 665 O O . LEU A 1 81 ? -12.665 -3.030 26.371 1.00 83.56 81 LEU A O 1
ATOM 669 N N . GLY A 1 82 ? -12.431 -4.182 24.459 1.00 81.12 82 GLY A N 1
ATOM 670 C CA . GLY A 1 82 ? -13.781 -3.900 23.971 1.00 81.12 82 GLY A CA 1
ATOM 671 C C . GLY A 1 82 ? -14.877 -4.379 24.931 1.00 81.12 82 GLY A C 1
ATOM 672 O O . GLY A 1 82 ? -15.829 -3.646 25.200 1.00 81.12 82 GLY A O 1
ATOM 673 N N . ASN A 1 83 ? -14.707 -5.567 25.520 1.00 82.69 83 ASN A N 1
ATOM 674 C CA . ASN A 1 83 ? -15.610 -6.099 26.543 1.00 82.69 83 ASN A CA 1
ATOM 675 C C . ASN A 1 83 ? -15.531 -5.329 27.871 1.00 82.69 83 ASN A C 1
ATOM 677 O O . ASN A 1 83 ? -16.546 -5.169 28.544 1.00 82.69 83 ASN A O 1
ATOM 681 N N . LEU A 1 84 ? -14.359 -4.814 28.251 1.00 86.50 84 LEU A N 1
ATOM 682 C CA . LEU A 1 84 ? -14.225 -3.996 29.458 1.00 86.50 84 LEU A CA 1
ATOM 683 C C . LEU A 1 84 ? -14.956 -2.654 29.320 1.00 86.50 84 LEU A C 1
ATOM 685 O O . LEU A 1 84 ? -15.662 -2.239 30.239 1.00 86.50 84 LEU A O 1
ATOM 689 N N . ILE A 1 85 ? -14.814 -1.987 28.169 1.00 85.56 85 ILE A N 1
ATOM 690 C CA . ILE A 1 85 ? -15.541 -0.747 27.845 1.00 85.56 85 ILE A CA 1
ATOM 691 C C . ILE A 1 85 ? -17.046 -0.998 27.954 1.00 85.56 85 ILE A C 1
ATOM 693 O O . ILE A 1 85 ? -17.770 -0.258 28.619 1.00 85.56 85 ILE A O 1
ATOM 697 N N . ALA A 1 86 ? -17.491 -2.089 27.337 1.00 80.12 86 ALA A N 1
ATOM 698 C CA . ALA A 1 86 ? -18.866 -2.546 27.354 1.00 80.12 86 ALA A CA 1
ATOM 699 C C . ALA A 1 86 ? -19.433 -2.787 28.760 1.00 80.12 86 ALA A C 1
ATOM 701 O O . ALA A 1 86 ? -20.572 -2.417 29.043 1.00 80.12 86 ALA A O 1
ATOM 702 N N . GLU A 1 87 ? -18.647 -3.408 29.639 1.00 83.69 87 GLU A N 1
ATOM 703 C CA . GLU A 1 87 ? -19.040 -3.704 31.016 1.00 83.69 87 GLU A CA 1
ATOM 704 C C . GLU A 1 87 ? -19.116 -2.434 31.874 1.00 83.69 87 GLU A C 1
ATOM 706 O O . GLU A 1 87 ? -20.044 -2.257 32.665 1.00 83.69 87 GLU A O 1
ATOM 711 N N . ARG A 1 88 ? -18.140 -1.534 31.727 1.00 84.12 88 ARG A N 1
ATOM 712 C CA . ARG A 1 88 ? -17.975 -0.376 32.615 1.00 84.12 88 ARG A CA 1
ATOM 713 C C . ARG A 1 88 ? -18.853 0.815 32.251 1.00 84.12 88 ARG A C 1
ATOM 715 O O . ARG A 1 88 ? -19.044 1.692 33.092 1.00 84.12 88 ARG A O 1
ATOM 722 N N . LEU A 1 89 ? -19.399 0.855 31.037 1.00 83.38 89 LEU A N 1
ATOM 723 C CA . LEU A 1 89 ? -20.153 1.999 30.525 1.00 83.38 89 LEU A CA 1
ATOM 724 C C . LEU A 1 89 ? -21.558 1.574 30.056 1.00 83.38 89 LEU A C 1
ATOM 726 O O . LEU A 1 89 ? -21.804 1.403 28.862 1.00 83.38 89 LEU A O 1
ATOM 730 N N . PRO A 1 90 ? -22.538 1.476 30.976 1.00 78.00 90 PRO A N 1
ATOM 731 C CA . PRO A 1 90 ? -23.864 0.905 30.701 1.00 78.00 90 PRO A CA 1
ATOM 732 C C . PRO A 1 90 ? -24.738 1.736 29.745 1.00 78.00 90 PRO A C 1
ATOM 734 O O . PRO A 1 90 ? -25.813 1.297 29.342 1.00 78.00 90 PRO A O 1
ATOM 737 N N . HIS A 1 91 ? -24.319 2.955 29.400 1.00 83.50 91 HIS A N 1
ATOM 738 C CA . HIS A 1 91 ? -25.030 3.841 28.471 1.00 83.50 91 HIS A CA 1
ATOM 739 C C . HIS A 1 91 ? -24.592 3.672 27.011 1.00 83.50 91 HIS A C 1
ATOM 741 O O . HIS A 1 91 ? -25.252 4.217 26.116 1.00 83.50 91 HIS A O 1
ATOM 747 N N . ILE A 1 92 ? -23.532 2.892 26.778 1.00 84.94 92 ILE A N 1
ATOM 748 C CA . ILE A 1 92 ? -23.083 2.479 25.453 1.00 84.94 92 ILE A CA 1
ATOM 749 C C . ILE A 1 92 ? -24.080 1.472 24.873 1.00 84.94 92 ILE A C 1
ATOM 751 O O . ILE A 1 92 ? -24.474 0.494 25.510 1.00 84.94 92 ILE A O 1
ATOM 755 N N . THR A 1 93 ? -24.504 1.709 23.638 1.00 86.81 93 THR A N 1
ATOM 756 C CA . THR A 1 93 ? -25.372 0.813 22.869 1.00 86.81 93 THR A CA 1
ATOM 757 C C . THR A 1 93 ? -24.567 -0.179 22.048 1.00 86.81 93 THR A C 1
ATOM 759 O O . THR A 1 93 ? -24.972 -1.343 21.942 1.00 86.81 93 THR A O 1
ATOM 762 N N . SER A 1 94 ? -23.420 0.246 21.517 1.00 87.19 94 SER A N 1
ATOM 763 C CA . SER A 1 94 ? -22.522 -0.610 20.748 1.00 87.19 94 SER A CA 1
ATOM 764 C C . SER A 1 94 ? -21.062 -0.200 20.868 1.00 87.19 94 SER A C 1
ATOM 766 O O . SER A 1 94 ? -20.746 0.982 20.989 1.00 87.19 94 SER A O 1
ATOM 768 N N . VAL A 1 95 ? -20.200 -1.211 20.786 1.00 86.50 95 VAL A N 1
ATOM 769 C CA . VAL A 1 95 ? -18.756 -1.073 20.597 1.00 86.50 95 VAL A CA 1
ATOM 770 C C . VAL A 1 95 ? -18.406 -1.859 19.341 1.00 86.50 95 VAL A C 1
ATOM 772 O O . VAL A 1 95 ? -18.608 -3.077 19.303 1.00 86.50 95 VAL A O 1
ATOM 775 N N . THR A 1 96 ? -17.915 -1.170 18.321 1.00 83.94 96 THR A N 1
ATOM 776 C CA . THR A 1 96 ? -17.360 -1.800 17.123 1.00 83.94 96 THR A CA 1
ATOM 777 C C . THR A 1 96 ? -15.846 -1.726 17.191 1.00 83.94 96 THR A C 1
ATOM 779 O O . THR A 1 96 ? -15.306 -0.665 17.481 1.00 83.94 96 THR A O 1
ATOM 782 N N . VAL A 1 97 ? -15.174 -2.845 16.950 1.00 78.56 97 VAL A N 1
ATOM 783 C CA . VAL A 1 97 ? -13.714 -2.945 16.888 1.00 78.56 97 VAL A CA 1
ATOM 784 C C . VAL A 1 97 ? -13.311 -3.255 15.457 1.00 78.56 97 VAL A C 1
ATOM 786 O O . VAL A 1 97 ? -13.859 -4.191 14.866 1.00 78.56 97 VAL A O 1
ATOM 789 N N . GLY A 1 98 ? -12.367 -2.480 14.937 1.00 69.19 98 GLY A N 1
ATOM 790 C CA . GLY A 1 98 ? -11.945 -2.524 13.541 1.00 69.19 98 GLY A CA 1
ATOM 791 C C . GLY A 1 98 ? -12.665 -1.492 12.680 1.00 69.19 98 GLY A C 1
ATOM 792 O O . GLY A 1 98 ? -13.658 -0.886 13.094 1.00 69.19 98 GLY A O 1
ATOM 793 N N . SER A 1 99 ? -12.166 -1.295 11.467 1.00 59.84 99 SER A N 1
ATOM 794 C CA . SER A 1 99 ? -12.762 -0.407 10.469 1.00 59.84 99 SER A CA 1
ATOM 795 C C . SER A 1 99 ? -13.552 -1.212 9.438 1.00 59.84 99 SER A C 1
ATOM 797 O O . SER A 1 99 ? -13.299 -2.393 9.206 1.00 59.84 99 SER A O 1
ATOM 799 N N . ASP A 1 100 ? -14.551 -0.586 8.812 1.00 55.66 100 ASP A N 1
ATOM 800 C CA . ASP A 1 100 ? -15.023 -1.117 7.537 1.00 55.66 100 ASP A CA 1
ATOM 801 C C . ASP A 1 100 ? -13.873 -0.908 6.546 1.00 55.66 100 ASP A C 1
ATOM 803 O O . ASP A 1 100 ? -13.482 0.231 6.279 1.00 55.66 100 ASP A O 1
ATOM 807 N N . LEU A 1 101 ? -13.304 -1.997 6.025 1.00 51.09 101 LEU A N 1
ATOM 808 C CA . LEU A 1 101 ? -12.533 -1.906 4.791 1.00 51.09 101 LEU A CA 1
ATOM 809 C C . LEU A 1 101 ? -13.509 -1.339 3.765 1.00 51.09 101 LEU A C 1
ATOM 811 O O . LEU A 1 101 ? -14.532 -1.968 3.485 1.00 51.09 101 LEU A O 1
ATOM 815 N N . GLY A 1 102 ? -13.262 -0.107 3.317 1.00 46.31 102 GLY A N 1
ATOM 816 C CA . GLY A 1 102 ? -14.160 0.577 2.396 1.00 46.31 102 GLY A CA 1
ATOM 817 C C . GLY A 1 102 ? -14.490 -0.323 1.208 1.00 46.31 102 GLY A C 1
ATOM 818 O O . GLY A 1 102 ? -13.658 -1.124 0.777 1.00 46.31 102 GLY A O 1
ATOM 819 N N . GLU A 1 103 ? -15.711 -0.203 0.683 1.00 43.69 103 GLU A N 1
ATOM 820 C CA . GLU A 1 103 ? -16.026 -0.833 -0.593 1.00 43.69 103 GLU A CA 1
ATOM 821 C C . GLU A 1 103 ? -14.989 -0.382 -1.619 1.00 43.69 103 GLU A C 1
ATOM 823 O O . GLU A 1 103 ? -14.766 0.812 -1.820 1.00 43.69 103 GLU A O 1
ATOM 828 N N . PHE A 1 104 ? -14.337 -1.367 -2.225 1.00 44.91 104 PHE A N 1
ATOM 829 C CA . PHE A 1 104 ? -13.408 -1.203 -3.325 1.00 44.91 104 PHE A CA 1
ATOM 830 C C . PHE A 1 104 ? -14.000 -0.253 -4.378 1.00 44.91 104 PHE A C 1
ATOM 832 O O . PHE A 1 104 ? -14.971 -0.627 -5.047 1.00 44.91 104 PHE A O 1
ATOM 839 N N . PRO A 1 105 ? -13.453 0.960 -4.579 1.00 43.09 105 PRO A N 1
ATOM 840 C CA . PRO A 1 105 ? -13.776 1.694 -5.786 1.00 43.09 105 PRO A CA 1
ATOM 841 C C . PRO A 1 105 ? -13.221 0.880 -6.959 1.00 43.09 105 PRO A C 1
ATOM 843 O O . PRO A 1 105 ? -12.036 0.552 -6.997 1.00 43.09 105 PRO A O 1
ATOM 846 N N . LEU A 1 106 ? -14.092 0.512 -7.903 1.00 45.16 106 LEU A N 1
ATOM 847 C CA . LEU A 1 106 ? -13.700 -0.259 -9.083 1.00 45.16 106 LEU A CA 1
ATOM 848 C C . LEU A 1 106 ? -12.507 0.416 -9.808 1.00 45.16 106 LEU A C 1
ATOM 850 O O . LEU A 1 106 ? -12.477 1.649 -9.898 1.00 45.16 106 LEU A O 1
ATOM 854 N N . PRO A 1 107 ? -11.579 -0.359 -10.414 1.00 50.59 107 PRO A N 1
ATOM 855 C CA . PRO A 1 107 ? -10.370 0.138 -11.088 1.00 50.59 107 PRO A CA 1
ATOM 856 C C . PRO A 1 107 ? -10.656 1.219 -12.133 1.00 50.59 107 PRO A C 1
ATOM 858 O O . PRO A 1 107 ? -9.842 2.104 -12.388 1.00 50.59 107 PRO A O 1
ATOM 861 N N . GLU A 1 108 ? -11.839 1.153 -12.743 1.00 48.91 108 GLU A N 1
ATOM 862 C CA . GLU A 1 108 ? -12.254 1.994 -13.861 1.00 48.91 108 GLU A CA 1
ATOM 863 C C . GLU A 1 108 ? -12.362 3.483 -13.504 1.00 48.91 108 GLU A C 1
ATOM 865 O O . GLU A 1 108 ? -12.165 4.321 -14.378 1.00 48.91 108 GLU A O 1
ATOM 870 N N . GLN A 1 109 ? -12.590 3.845 -12.235 1.00 53.31 109 GLN A N 1
ATOM 871 C CA . GLN A 1 109 ? -12.710 5.257 -11.830 1.00 53.31 109 GLN A CA 1
ATOM 872 C C . GLN A 1 109 ? -11.359 5.955 -11.590 1.00 53.31 109 GLN A C 1
ATOM 874 O O . GLN A 1 109 ? -11.320 7.171 -11.396 1.00 53.31 109 GLN A O 1
ATOM 879 N N . ARG A 1 110 ? -10.244 5.210 -11.617 1.00 68.62 110 ARG A N 1
ATOM 880 C CA . ARG A 1 110 ? -8.882 5.729 -11.377 1.00 68.62 110 ARG A CA 1
ATOM 881 C C . ARG A 1 110 ? -7.962 5.628 -12.593 1.00 68.62 110 ARG A C 1
ATOM 883 O O . ARG A 1 110 ? -6.846 6.151 -12.546 1.00 68.62 110 ARG A O 1
ATOM 890 N N . LEU A 1 111 ? -8.403 4.965 -13.661 1.00 77.94 111 LEU A N 1
ATOM 891 C CA . LEU A 1 111 ? -7.618 4.772 -14.874 1.00 77.94 111 LEU A CA 1
ATOM 892 C C . LEU A 1 111 ? -7.636 6.024 -15.754 1.00 77.94 111 LEU A C 1
ATOM 894 O O . LEU A 1 111 ? -8.685 6.512 -16.168 1.00 77.94 111 LEU A O 1
ATOM 898 N N . MET A 1 112 ? -6.446 6.504 -16.097 1.00 81.19 112 MET A N 1
ATOM 899 C CA . MET A 1 112 ? -6.242 7.502 -17.140 1.00 81.19 112 MET A CA 1
ATOM 900 C C . MET A 1 112 ? -5.810 6.795 -18.414 1.00 81.19 112 MET A C 1
ATOM 902 O O . MET A 1 112 ? -4.855 6.019 -18.398 1.00 81.19 112 MET A O 1
ATOM 906 N N . SER A 1 113 ? -6.517 7.064 -19.508 1.00 84.69 113 SER A N 1
ATOM 907 C CA . SER A 1 113 ? -6.217 6.481 -20.815 1.00 84.69 113 SER A CA 1
ATOM 908 C C . SER A 1 113 ? -5.321 7.403 -21.630 1.00 84.69 113 SER A C 1
ATOM 910 O O . SER A 1 113 ? -5.590 8.595 -21.765 1.00 84.69 113 SER A O 1
ATOM 912 N N . PHE A 1 114 ? -4.289 6.823 -22.226 1.00 78.00 114 PHE A N 1
ATOM 913 C CA . PHE A 1 114 ? -3.402 7.465 -23.180 1.00 78.00 114 PHE A CA 1
ATOM 914 C C . PHE A 1 114 ? -3.635 6.823 -24.544 1.00 78.00 114 PHE A C 1
ATOM 916 O O . PHE A 1 114 ? -3.566 5.604 -24.674 1.00 78.00 114 PHE A O 1
ATOM 923 N N . ILE A 1 115 ? -3.847 7.639 -25.578 1.00 81.06 115 ILE A N 1
ATOM 924 C CA . ILE A 1 115 ? -3.957 7.187 -26.981 1.00 81.06 115 ILE A CA 1
ATOM 925 C C . ILE A 1 115 ? -2.599 6.781 -27.589 1.00 81.06 115 ILE A C 1
ATOM 927 O O . ILE A 1 115 ? -2.497 6.510 -28.782 1.00 81.06 115 ILE A O 1
ATOM 931 N N . GLY A 1 116 ? -1.548 6.779 -26.770 1.00 77.06 116 GLY A N 1
ATOM 932 C CA . GLY A 1 116 ? -0.149 6.656 -27.150 1.00 77.06 116 GLY A CA 1
ATOM 933 C C . GLY A 1 116 ? 0.647 7.900 -26.757 1.00 77.06 116 GLY A C 1
ATOM 934 O O . GLY A 1 116 ? 0.093 8.987 -26.582 1.00 77.06 116 GLY A O 1
ATOM 935 N N . ALA A 1 117 ? 1.953 7.734 -26.572 1.00 78.50 117 ALA A N 1
ATOM 936 C CA . ALA A 1 117 ? 2.847 8.802 -26.131 1.00 78.50 117 ALA A CA 1
ATOM 937 C C . ALA A 1 117 ? 4.280 8.571 -26.621 1.00 78.50 117 ALA A C 1
ATOM 939 O O . ALA A 1 117 ? 4.624 7.486 -27.079 1.00 78.50 117 ALA A O 1
ATOM 940 N N . ILE A 1 118 ? 5.136 9.584 -26.501 1.00 79.88 118 ILE A N 1
ATOM 941 C CA . ILE A 1 118 ? 6.584 9.410 -26.637 1.00 79.88 118 ILE A CA 1
ATOM 942 C C . ILE A 1 118 ? 7.186 9.546 -25.242 1.00 79.88 118 ILE A C 1
ATOM 944 O O . ILE A 1 118 ? 7.176 10.624 -24.645 1.00 79.88 118 ILE A O 1
ATOM 948 N N . ALA A 1 119 ? 7.712 8.446 -24.717 1.00 80.31 119 ALA A N 1
ATOM 949 C CA . ALA A 1 119 ? 8.533 8.476 -23.521 1.00 80.31 119 ALA A CA 1
ATOM 950 C C . ALA A 1 119 ? 9.923 8.972 -23.912 1.00 80.31 119 ALA A C 1
ATOM 952 O O . ALA A 1 119 ? 10.506 8.467 -24.870 1.00 80.31 119 ALA A O 1
ATOM 953 N N . HIS A 1 120 ? 10.471 9.929 -23.170 1.00 76.44 120 HIS A N 1
ATOM 954 C CA . HIS A 1 120 ? 11.888 10.266 -23.299 1.00 76.44 120 HIS A CA 1
ATOM 955 C C . HIS A 1 120 ? 12.589 10.013 -21.978 1.00 76.44 120 HIS A C 1
ATOM 957 O O . HIS A 1 120 ? 12.058 10.335 -20.911 1.00 76.44 120 HIS A O 1
ATOM 963 N N . PHE A 1 121 ? 13.778 9.450 -22.099 1.00 78.50 121 PHE A N 1
ATOM 964 C CA . PHE A 1 121 ? 14.624 8.989 -21.020 1.00 78.50 121 PHE A CA 1
ATOM 965 C C . PHE A 1 121 ? 15.729 10.008 -20.748 1.00 78.50 121 PHE A C 1
ATOM 967 O O . PHE A 1 121 ? 16.101 10.814 -21.602 1.00 78.50 121 PHE A O 1
ATOM 974 N N . GLU A 1 122 ? 16.292 9.942 -19.550 1.00 72.12 122 GLU A N 1
ATOM 975 C CA . GLU A 1 122 ? 17.333 10.849 -19.063 1.00 72.12 122 GLU A CA 1
ATOM 976 C C . GLU A 1 122 ? 18.635 10.746 -19.870 1.00 72.12 122 GLU A C 1
ATOM 978 O O . GLU A 1 122 ? 19.425 11.682 -19.903 1.00 72.12 122 GLU A O 1
ATOM 983 N N . ASN A 1 123 ? 18.851 9.628 -20.565 1.00 74.94 123 ASN A N 1
ATOM 984 C CA . ASN A 1 123 ? 19.994 9.422 -21.454 1.00 74.94 123 ASN A CA 1
ATOM 985 C C . ASN A 1 123 ? 19.803 10.018 -22.865 1.00 74.94 123 ASN A C 1
ATOM 987 O O . ASN A 1 123 ? 20.640 9.790 -23.733 1.00 74.94 123 ASN A O 1
ATOM 991 N N . GLY A 1 124 ? 18.704 10.740 -23.111 1.00 74.25 124 GLY A N 1
ATOM 992 C CA . GLY A 1 124 ? 18.376 11.337 -24.408 1.00 74.25 124 GLY A CA 1
ATOM 993 C C . GLY A 1 124 ? 17.632 10.407 -25.372 1.00 74.25 124 GLY A C 1
ATOM 994 O O . GLY A 1 124 ? 17.149 10.868 -26.407 1.00 74.25 124 GLY A O 1
ATOM 995 N N . ASN A 1 125 ? 17.472 9.121 -25.039 1.00 80.88 125 ASN A N 1
ATOM 996 C CA . ASN A 1 125 ? 16.690 8.199 -25.859 1.00 80.88 125 ASN A CA 1
ATOM 997 C C . ASN A 1 125 ? 15.197 8.510 -25.758 1.00 80.88 125 ASN A C 1
ATOM 999 O O . ASN A 1 125 ? 14.705 9.010 -24.747 1.00 80.88 125 ASN A O 1
ATOM 1003 N N . SER A 1 126 ? 14.461 8.183 -26.815 1.00 83.38 126 SER A N 1
ATOM 1004 C CA . SER A 1 126 ? 13.008 8.334 -26.866 1.00 83.38 126 SER A CA 1
ATOM 1005 C C . SER A 1 126 ? 12.374 7.074 -27.443 1.00 83.38 126 SER A C 1
ATOM 1007 O O . SER A 1 126 ? 12.964 6.433 -28.311 1.00 83.38 126 SER A O 1
ATOM 1009 N N . MET A 1 127 ? 11.185 6.719 -26.969 1.00 87.00 127 MET A N 1
ATOM 1010 C CA . MET A 1 127 ? 10.461 5.529 -27.403 1.00 87.00 127 MET A CA 1
ATOM 1011 C C . MET A 1 127 ? 8.969 5.823 -27.528 1.00 87.00 127 MET A C 1
ATOM 1013 O O . MET A 1 127 ? 8.384 6.477 -26.665 1.00 87.00 127 MET A O 1
ATOM 1017 N N . GLY A 1 128 ? 8.356 5.322 -28.600 1.00 87.75 128 GLY A N 1
ATOM 1018 C CA . GLY A 1 128 ? 6.906 5.334 -28.753 1.00 87.75 128 GLY A CA 1
ATOM 1019 C C . GLY A 1 128 ? 6.253 4.342 -27.793 1.00 87.75 128 GLY A C 1
ATOM 1020 O O . GLY A 1 128 ? 6.669 3.190 -27.705 1.00 87.75 128 GLY A O 1
ATOM 1021 N N . VAL A 1 129 ? 5.227 4.799 -27.092 1.00 89.00 129 VAL A N 1
ATOM 1022 C CA . VAL A 1 129 ? 4.402 4.013 -26.178 1.00 89.00 129 VAL A CA 1
ATOM 1023 C C . VAL A 1 129 ? 3.032 3.842 -26.839 1.00 89.00 129 VAL A C 1
ATOM 1025 O O . VAL A 1 129 ? 2.425 4.856 -27.202 1.00 89.00 129 VAL A O 1
ATOM 1028 N N . PRO A 1 130 ? 2.548 2.604 -27.050 1.00 90.12 130 PRO A N 1
ATOM 1029 C CA . PRO A 1 130 ? 1.215 2.358 -27.605 1.00 90.12 130 PRO A CA 1
ATOM 1030 C C . PRO A 1 130 ? 0.114 2.836 -26.641 1.00 90.12 130 PRO A C 1
ATOM 1032 O O . PRO A 1 130 ? 0.423 3.206 -25.510 1.00 90.12 130 PRO A O 1
ATOM 1035 N N . PRO A 1 131 ? -1.170 2.831 -27.044 1.00 90.06 131 PRO A N 1
ATOM 1036 C CA . PRO A 1 131 ? -2.259 3.152 -26.133 1.00 90.06 131 PRO A CA 1
ATOM 1037 C C . PRO A 1 131 ? -2.254 2.277 -24.874 1.00 90.06 131 PRO A C 1
ATOM 1039 O O . PRO A 1 131 ? -2.132 1.050 -24.954 1.00 90.06 131 PRO A O 1
ATOM 1042 N N . PHE A 1 132 ? -2.422 2.901 -23.712 1.00 89.06 132 PHE A N 1
ATOM 1043 C CA . PHE A 1 132 ? -2.436 2.228 -22.413 1.00 89.06 132 PHE A CA 1
ATOM 1044 C C . PHE A 1 132 ? -3.337 2.973 -21.428 1.00 89.06 132 PHE A C 1
ATOM 1046 O O . PHE A 1 132 ? -3.657 4.144 -21.628 1.00 89.06 132 PHE A O 1
ATOM 1053 N N . ALA A 1 133 ? -3.748 2.291 -20.361 1.00 87.50 133 ALA A N 1
ATOM 1054 C CA . ALA A 1 133 ? -4.473 2.901 -19.256 1.00 87.50 133 ALA A CA 1
ATOM 1055 C C . ALA A 1 133 ? -3.740 2.616 -17.944 1.00 87.50 133 ALA A C 1
ATOM 1057 O O . ALA A 1 133 ? -3.403 1.462 -17.676 1.00 87.50 133 ALA A O 1
ATOM 1058 N N . ILE A 1 134 ? -3.498 3.656 -17.148 1.00 86.69 134 ILE A N 1
ATOM 1059 C CA . ILE A 1 134 ? -2.700 3.612 -15.914 1.00 86.69 134 ILE A CA 1
ATOM 1060 C C . ILE A 1 134 ? -3.442 4.279 -14.759 1.00 86.69 134 ILE A C 1
ATOM 1062 O O . ILE A 1 134 ? -4.177 5.246 -14.959 1.00 86.69 134 ILE A O 1
ATOM 1066 N N . TYR A 1 135 ? -3.254 3.771 -13.544 1.00 85.38 135 TYR A N 1
ATOM 1067 C CA . TYR A 1 135 ? -3.790 4.392 -12.339 1.00 85.38 135 TYR A CA 1
ATOM 1068 C C . TYR A 1 135 ? -3.209 5.798 -12.131 1.00 85.38 135 TYR A C 1
ATOM 1070 O O . TYR A 1 135 ? -1.990 6.002 -12.128 1.00 85.38 135 TYR A O 1
ATOM 1078 N N . ARG A 1 136 ? -4.098 6.765 -11.879 1.00 78.94 136 ARG A N 1
ATOM 1079 C CA . ARG A 1 136 ? -3.736 8.155 -11.562 1.00 78.94 136 ARG A CA 1
ATOM 1080 C C . ARG A 1 136 ? -2.882 8.287 -10.297 1.00 78.94 136 ARG A C 1
ATOM 1082 O O . ARG A 1 136 ? -1.934 9.068 -10.267 1.00 78.94 136 ARG A O 1
ATOM 1089 N N . ALA A 1 137 ? -3.168 7.485 -9.280 1.00 79.81 137 ALA A N 1
ATOM 1090 C CA . ALA A 1 137 ? -2.411 7.419 -8.029 1.00 79.81 137 ALA A CA 1
ATOM 1091 C C . ALA A 1 137 ? -2.025 5.960 -7.731 1.00 79.81 137 ALA A C 1
ATOM 1093 O O . ALA A 1 137 ? -2.751 5.075 -8.194 1.00 79.81 137 ALA A O 1
ATOM 1094 N N . PRO A 1 138 ? -0.938 5.692 -6.985 1.00 86.81 138 PRO A N 1
ATOM 1095 C CA . PRO A 1 138 ? -0.521 4.349 -6.607 1.00 86.81 138 PRO A CA 1
ATOM 1096 C C . PRO A 1 138 ? -1.615 3.535 -5.946 1.00 86.81 138 PRO A C 1
ATOM 1098 O O . PRO A 1 138 ? -2.615 4.065 -5.447 1.00 86.81 138 PRO A O 1
ATOM 1101 N N . VAL A 1 139 ? -1.368 2.231 -5.915 1.00 89.81 139 VAL A N 1
ATOM 1102 C CA . VAL A 1 139 ? -2.148 1.315 -5.092 1.00 89.81 139 VAL A CA 1
ATOM 1103 C C . VAL A 1 139 ? -2.025 1.765 -3.639 1.00 89.81 139 VAL A C 1
ATOM 1105 O O . VAL A 1 139 ? -0.927 2.073 -3.176 1.00 89.81 139 VAL A O 1
ATOM 1108 N N . THR A 1 140 ? -3.143 1.869 -2.933 1.00 88.12 140 THR A N 1
ATOM 1109 C CA . THR A 1 140 ? -3.156 2.289 -1.531 1.00 88.12 140 THR A CA 1
ATOM 1110 C C . THR A 1 140 ? -2.907 1.115 -0.591 1.00 88.12 140 THR A C 1
ATOM 1112 O O . THR A 1 140 ? -3.076 -0.049 -0.962 1.00 88.12 140 THR A O 1
ATOM 1115 N N . THR A 1 141 ? -2.545 1.413 0.657 1.00 87.19 141 THR A N 1
ATOM 1116 C CA . THR A 1 141 ? -2.427 0.409 1.721 1.00 87.19 141 THR A CA 1
ATOM 1117 C C . THR A 1 141 ? -3.719 -0.393 1.869 1.00 87.19 141 THR A C 1
ATOM 1119 O O . THR A 1 141 ? -3.647 -1.613 1.939 1.00 87.19 141 THR A O 1
ATOM 1122 N N . ALA A 1 142 ? -4.898 0.243 1.831 1.00 83.19 142 ALA A N 1
ATOM 1123 C CA . ALA A 1 142 ? -6.172 -0.477 1.906 1.00 83.19 142 ALA A CA 1
ATOM 1124 C C . ALA A 1 142 ? -6.408 -1.397 0.694 1.00 83.19 142 ALA A C 1
ATOM 1126 O O . ALA A 1 142 ? -6.884 -2.516 0.859 1.00 83.19 142 ALA A O 1
ATOM 1127 N N . GLU A 1 143 ? -6.057 -0.963 -0.521 1.00 85.31 143 GLU A N 1
ATOM 1128 C CA . GLU A 1 143 ? -6.211 -1.794 -1.724 1.00 85.31 143 GLU A CA 1
ATOM 1129 C C . GLU A 1 143 ? -5.316 -3.035 -1.677 1.00 85.31 143 GLU A C 1
ATOM 1131 O O . GLU A 1 143 ? -5.754 -4.134 -2.023 1.00 85.31 143 GLU A O 1
ATOM 1136 N N . PHE A 1 144 ? -4.066 -2.868 -1.244 1.00 91.81 144 PHE A N 1
ATOM 1137 C CA . PHE A 1 144 ? -3.133 -3.979 -1.092 1.00 91.81 144 PHE A CA 1
ATOM 1138 C C . PHE A 1 144 ? -3.522 -4.905 0.070 1.00 91.81 144 PHE A C 1
ATOM 1140 O O . PHE A 1 144 ? -3.338 -6.116 -0.011 1.00 91.81 144 PHE A O 1
ATOM 1147 N N . ASP A 1 145 ? -4.127 -4.355 1.120 1.00 88.44 145 ASP A N 1
ATOM 1148 C CA . ASP A 1 145 ? -4.588 -5.112 2.279 1.00 88.44 145 ASP A CA 1
ATOM 1149 C C . ASP A 1 145 ? -5.755 -6.064 1.963 1.00 88.44 145 ASP A C 1
ATOM 1151 O O . ASP A 1 145 ? -5.805 -7.197 2.443 1.00 88.44 145 ASP A O 1
ATOM 1155 N N . VAL A 1 146 ? -6.666 -5.671 1.066 1.00 83.25 146 VAL A N 1
ATOM 1156 C CA . VAL A 1 146 ? -7.709 -6.591 0.580 1.00 83.25 146 VAL A CA 1
ATOM 1157 C C . VAL A 1 146 ? -7.083 -7.827 -0.073 1.00 83.25 146 VAL A C 1
ATOM 1159 O O . VAL A 1 146 ? -7.546 -8.949 0.158 1.00 83.25 146 VAL A O 1
ATOM 1162 N N . PHE A 1 147 ? -6.024 -7.646 -0.869 1.00 91.50 147 PHE A N 1
ATOM 1163 C CA . PHE A 1 147 ? -5.304 -8.749 -1.509 1.00 91.50 147 PHE A CA 1
ATOM 1164 C C . PHE A 1 147 ? -4.728 -9.718 -0.473 1.00 91.50 147 PHE A C 1
ATOM 1166 O O . PHE A 1 147 ? -4.987 -10.925 -0.537 1.00 91.50 147 PHE A O 1
ATOM 1173 N N . THR A 1 148 ? -3.965 -9.206 0.486 1.00 91.62 148 THR A N 1
ATOM 1174 C CA . THR A 1 148 ? -3.284 -10.021 1.497 1.00 91.62 148 THR A CA 1
ATOM 1175 C C . THR A 1 148 ? -4.273 -10.723 2.420 1.00 91.62 148 THR A C 1
ATOM 1177 O O . THR A 1 148 ? -4.120 -11.921 2.650 1.00 91.62 148 THR A O 1
ATOM 1180 N N . GLN A 1 149 ? -5.348 -10.060 2.857 1.00 83.31 149 GLN A N 1
ATOM 1181 C CA . GLN A 1 149 ? -6.386 -10.692 3.680 1.00 83.31 149 GLN A CA 1
ATOM 1182 C C . GLN A 1 149 ? -7.167 -11.772 2.927 1.00 83.31 149 GLN A C 1
ATOM 1184 O O . GLN A 1 149 ? -7.443 -12.838 3.477 1.00 83.31 149 GLN A O 1
ATOM 1189 N N . THR A 1 150 ? -7.504 -11.529 1.656 1.00 83.69 150 THR A N 1
ATOM 1190 C CA . THR A 1 150 ? -8.274 -12.487 0.842 1.00 83.69 150 THR A CA 1
ATOM 1191 C C . THR A 1 150 ? -7.470 -13.749 0.542 1.00 83.69 150 THR A C 1
ATOM 1193 O O . THR A 1 150 ? -8.024 -14.844 0.451 1.00 83.69 150 THR A O 1
ATOM 1196 N N . THR A 1 151 ? -6.160 -13.603 0.358 1.00 90.25 151 THR A N 1
ATOM 1197 C CA . THR A 1 151 ? -5.281 -14.695 -0.083 1.00 90.25 151 THR A CA 1
ATOM 1198 C C . THR A 1 151 ? -4.474 -15.329 1.051 1.00 90.25 151 THR A C 1
ATOM 1200 O O . THR A 1 151 ? -3.912 -16.407 0.863 1.00 90.25 151 THR A O 1
ATOM 1203 N N . GLY A 1 152 ? -4.404 -14.681 2.217 1.00 88.88 152 GLY A N 1
ATOM 1204 C CA . GLY A 1 152 ? -3.459 -15.020 3.281 1.00 88.88 152 GLY A CA 1
ATOM 1205 C C . GLY A 1 152 ? -2.002 -14.725 2.904 1.00 88.88 152 GLY A C 1
ATOM 1206 O O . GLY A 1 152 ? -1.092 -15.361 3.440 1.00 88.88 152 GLY A O 1
ATOM 1207 N N . TYR A 1 153 ? -1.766 -13.828 1.940 1.00 94.06 153 TYR A N 1
ATOM 1208 C CA . TYR A 1 153 ? -0.423 -13.497 1.473 1.00 94.06 153 TYR A CA 1
ATOM 1209 C C . TYR A 1 153 ? 0.354 -12.725 2.543 1.00 94.06 153 TYR A C 1
ATOM 1211 O O . TYR A 1 153 ? -0.128 -11.730 3.074 1.00 94.06 153 TYR A O 1
ATOM 1219 N N . VAL A 1 154 ? 1.581 -13.177 2.810 1.00 94.62 154 VAL A N 1
ATOM 1220 C CA . VAL A 1 154 ? 2.531 -12.534 3.729 1.00 94.62 154 VAL A CA 1
ATOM 1221 C C . VAL A 1 154 ? 3.632 -11.887 2.898 1.00 94.62 154 VAL A C 1
ATOM 1223 O O . VAL A 1 154 ? 4.250 -12.573 2.067 1.00 94.62 154 VAL A O 1
ATOM 1226 N N . THR A 1 155 ? 3.882 -10.593 3.096 1.00 96.31 155 THR A N 1
ATOM 1227 C CA . THR A 1 155 ? 4.862 -9.849 2.292 1.00 96.31 155 THR A CA 1
ATOM 1228 C C . THR A 1 155 ? 6.293 -10.294 2.569 1.00 96.31 155 THR A C 1
ATOM 1230 O O . THR A 1 155 ? 6.588 -11.027 3.515 1.00 96.31 155 THR A O 1
ATOM 1233 N N . THR A 1 156 ? 7.218 -9.873 1.711 1.00 96.62 156 THR A N 1
ATOM 1234 C CA . THR A 1 156 ? 8.641 -10.169 1.890 1.00 96.62 156 THR A CA 1
ATOM 1235 C C . THR A 1 156 ? 9.202 -9.491 3.144 1.00 96.62 156 THR A C 1
ATOM 1237 O O . THR A 1 156 ? 9.945 -10.134 3.883 1.00 96.62 156 THR A O 1
ATOM 1240 N N . SER A 1 157 ? 8.797 -8.249 3.434 1.00 93.19 157 SER A N 1
ATOM 1241 C CA . SER A 1 157 ? 9.152 -7.537 4.672 1.00 93.19 157 SER A CA 1
ATOM 1242 C C . SER A 1 157 ? 8.639 -8.262 5.920 1.00 93.19 157 SER A C 1
ATOM 1244 O O . SER A 1 157 ? 9.405 -8.501 6.855 1.00 93.19 157 SER A O 1
ATOM 1246 N N . GLU A 1 158 ? 7.390 -8.730 5.896 1.00 91.38 158 GLU A N 1
ATOM 1247 C CA . GLU A 1 158 ? 6.780 -9.478 7.000 1.00 91.38 158 GLU A CA 1
ATOM 1248 C C . GLU A 1 158 ? 7.453 -10.844 7.213 1.00 91.38 158 GLU A C 1
ATOM 1250 O O . GLU A 1 158 ? 7.755 -11.216 8.347 1.00 91.38 158 GLU A O 1
ATOM 1255 N N . LYS A 1 159 ? 7.770 -11.577 6.134 1.00 93.19 159 LYS A N 1
ATOM 1256 C CA . LYS A 1 159 ? 8.529 -12.845 6.198 1.00 93.19 159 LYS A CA 1
ATOM 1257 C C . LYS A 1 159 ? 9.910 -12.670 6.828 1.00 93.19 159 LYS A C 1
ATOM 1259 O O . LYS A 1 159 ? 10.390 -13.582 7.500 1.00 93.19 159 LYS A O 1
ATOM 1264 N N . ASN A 1 160 ? 10.536 -11.518 6.602 1.00 90.44 160 ASN A N 1
ATOM 1265 C CA . ASN A 1 160 ? 11.845 -11.179 7.154 1.00 90.44 160 ASN A CA 1
ATOM 1266 C C . ASN A 1 160 ? 11.763 -10.566 8.559 1.00 90.44 160 ASN A C 1
ATOM 1268 O O . ASN A 1 160 ? 12.799 -10.388 9.193 1.00 90.44 160 ASN A O 1
ATOM 1272 N N . ASN A 1 161 ? 10.552 -10.305 9.067 1.00 86.38 161 ASN A N 1
ATOM 1273 C CA . ASN A 1 161 ? 10.307 -9.646 10.347 1.00 86.38 161 ASN A CA 1
ATOM 1274 C C . ASN A 1 161 ? 10.878 -8.208 10.406 1.00 86.38 161 ASN A C 1
ATOM 1276 O O . ASN A 1 161 ? 11.329 -7.758 11.460 1.00 86.38 161 ASN A O 1
ATOM 1280 N N . ASP A 1 162 ? 10.813 -7.492 9.277 1.00 83.38 162 ASP A N 1
ATOM 1281 C CA . ASP A 1 162 ? 11.297 -6.110 9.096 1.00 83.38 162 ASP A CA 1
ATOM 1282 C C . ASP A 1 162 ? 10.156 -5.065 9.103 1.00 83.38 162 ASP A C 1
ATOM 1284 O O . ASP A 1 162 ? 10.311 -3.944 8.616 1.00 83.38 162 ASP A O 1
ATOM 1288 N N . GLY A 1 163 ? 8.993 -5.424 9.653 1.00 82.06 163 GLY A N 1
ATOM 1289 C CA . GLY A 1 163 ? 7.793 -4.580 9.703 1.00 82.06 163 GLY A CA 1
ATOM 1290 C C . GLY A 1 163 ? 6.742 -4.955 8.654 1.00 82.06 163 GLY A C 1
ATOM 1291 O O . GLY A 1 163 ? 6.876 -5.963 7.961 1.00 82.06 163 GLY A O 1
ATOM 1292 N N . SER A 1 164 ? 5.683 -4.147 8.562 1.00 84.62 164 SER A N 1
ATOM 1293 C CA . SER A 1 164 ? 4.548 -4.354 7.653 1.00 84.62 164 SER A CA 1
ATOM 1294 C C . SER A 1 164 ? 4.250 -3.079 6.863 1.00 84.62 164 SER A C 1
ATOM 1296 O O . SER A 1 164 ? 4.541 -1.978 7.313 1.00 84.62 164 SER A O 1
ATOM 1298 N N . PHE A 1 165 ? 3.626 -3.212 5.693 1.00 87.31 165 PHE A N 1
ATOM 1299 C CA . PHE A 1 165 ? 3.126 -2.074 4.905 1.00 87.31 165 PHE A CA 1
ATOM 1300 C C . PHE A 1 165 ? 1.913 -1.371 5.544 1.00 87.31 165 PHE A C 1
ATOM 1302 O O . PHE A 1 165 ? 1.422 -0.356 5.045 1.00 87.31 165 PHE A O 1
ATOM 1309 N N . ARG A 1 166 ? 1.378 -1.952 6.621 1.00 80.56 166 ARG A N 1
ATOM 1310 C CA . ARG A 1 166 ? 0.204 -1.463 7.360 1.00 80.56 166 ARG A CA 1
ATOM 1311 C C . ARG A 1 166 ? 0.571 -0.605 8.549 1.00 80.56 166 ARG A C 1
ATOM 1313 O O . ARG A 1 166 ? -0.242 0.192 9.023 1.00 80.56 166 ARG A O 1
ATOM 1320 N N . LEU A 1 167 ? 1.798 -0.767 9.018 1.00 72.38 167 LEU A N 1
ATOM 1321 C CA . LEU A 1 167 ? 2.354 0.040 10.068 1.00 72.38 167 LEU A CA 1
ATOM 1322 C C . LEU A 1 167 ? 3.871 0.063 9.941 1.00 72.38 167 LEU A C 1
ATOM 1324 O O . LEU A 1 167 ? 4.580 -0.928 10.112 1.00 72.38 167 LEU A O 1
ATOM 1328 N N . ASP A 1 168 ? 4.345 1.278 9.772 1.00 74.56 168 ASP A N 1
ATOM 1329 C CA . ASP A 1 168 ? 5.721 1.643 9.993 1.00 74.56 168 ASP A CA 1
ATOM 1330 C C . ASP A 1 168 ? 5.777 3.096 10.469 1.00 74.56 168 ASP A C 1
ATOM 1332 O O . ASP A 1 168 ? 4.753 3.771 10.642 1.00 74.56 168 ASP A O 1
ATOM 1336 N N . ALA A 1 169 ? 6.998 3.579 10.680 1.00 70.31 169 ALA A N 1
ATOM 1337 C CA . ALA A 1 169 ? 7.263 4.925 11.166 1.00 70.31 169 ALA A CA 1
ATOM 1338 C C . ALA A 1 169 ? 6.669 6.034 10.274 1.00 70.31 169 ALA A C 1
ATOM 1340 O O . ALA A 1 169 ? 6.441 7.143 10.754 1.00 70.31 169 ALA A O 1
ATOM 1341 N N . THR A 1 170 ? 6.405 5.773 8.989 1.00 71.81 170 THR A N 1
ATOM 1342 C CA . THR A 1 170 ? 5.817 6.763 8.074 1.00 71.81 170 THR A CA 1
ATOM 1343 C C . THR A 1 170 ? 4.312 6.933 8.285 1.00 71.81 170 THR A C 1
ATOM 1345 O O . THR A 1 170 ? 3.768 8.003 8.004 1.00 71.81 170 THR A O 1
ATOM 1348 N N . LEU A 1 171 ? 3.647 5.918 8.844 1.00 72.75 171 LEU A N 1
ATOM 1349 C CA . LEU A 1 171 ? 2.210 5.914 9.125 1.00 72.75 171 LEU A CA 1
ATOM 1350 C C . LEU A 1 171 ? 1.865 6.430 10.527 1.00 72.75 171 LEU A C 1
ATOM 1352 O O . LEU A 1 171 ? 0.714 6.795 10.775 1.00 72.75 171 LEU A O 1
ATOM 1356 N N . GLU A 1 172 ? 2.837 6.490 11.444 1.00 69.44 172 GLU A N 1
ATOM 1357 C CA . GLU A 1 172 ? 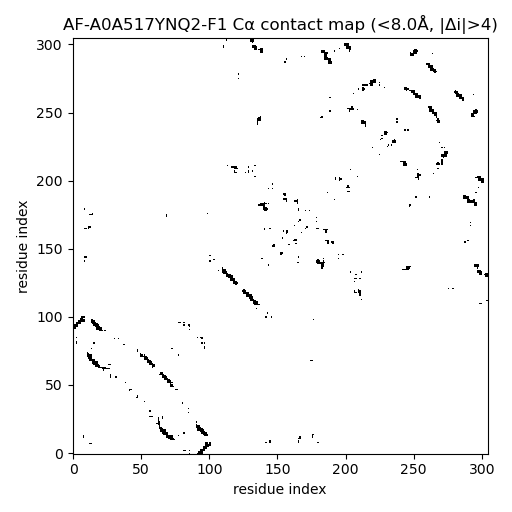2.639 6.955 12.826 1.00 69.44 172 GLU A CA 1
ATOM 1358 C C . GLU A 1 172 ? 1.984 8.344 12.942 1.00 69.44 172 GLU A C 1
ATOM 1360 O O . GLU A 1 172 ? 1.079 8.486 13.769 1.00 69.44 172 GLU A O 1
ATOM 1365 N N . PRO A 1 173 ? 2.350 9.360 12.131 1.00 67.50 173 PRO A N 1
ATOM 1366 C CA . PRO A 1 173 ? 1.743 10.688 12.225 1.00 67.50 173 PRO A CA 1
ATOM 1367 C C . PRO A 1 173 ? 0.298 10.753 11.711 1.00 67.50 173 PRO A C 1
ATOM 1369 O O . PRO A 1 173 ? -0.379 11.761 11.920 1.00 67.50 173 PRO A O 1
ATOM 1372 N N . LEU A 1 174 ? -0.171 9.724 10.997 1.00 63.88 174 LEU A N 1
ATOM 1373 C CA . LEU A 1 174 ? -1.485 9.716 10.362 1.00 63.88 174 LEU A CA 1
ATOM 1374 C C . LEU A 1 174 ? -2.552 9.167 11.304 1.00 63.88 174 LEU A C 1
ATOM 1376 O O . LEU A 1 174 ? -2.352 8.159 12.000 1.00 63.88 174 LEU A O 1
ATOM 1380 N N . ARG A 1 175 ? -3.738 9.788 11.251 1.00 62.44 175 ARG A N 1
ATOM 1381 C CA . ARG A 1 175 ? -4.925 9.233 11.904 1.00 62.44 175 ARG A CA 1
ATOM 1382 C C . ARG A 1 175 ? -5.205 7.850 11.316 1.00 62.44 175 ARG A C 1
ATOM 1384 O O . ARG A 1 175 ? -5.040 7.663 10.111 1.00 62.44 175 ARG A O 1
ATOM 1391 N N . PRO A 1 176 ? -5.677 6.884 12.110 1.00 63.88 176 PRO A N 1
ATOM 1392 C CA . PRO A 1 176 ? -5.854 5.514 11.625 1.00 63.88 176 PRO A CA 1
ATOM 1393 C C . PRO A 1 176 ? -6.808 5.390 10.444 1.00 63.88 176 PRO A C 1
ATOM 1395 O O . PRO A 1 176 ? -6.516 4.661 9.502 1.00 63.88 176 PRO A O 1
ATOM 1398 N N . ALA A 1 177 ? -7.887 6.176 10.452 1.00 62.28 177 ALA A N 1
ATOM 1399 C CA . ALA A 1 177 ? -8.840 6.245 9.348 1.00 62.28 177 ALA A CA 1
ATOM 1400 C C . ALA A 1 177 ? -8.208 6.718 8.021 1.00 62.28 177 ALA A C 1
ATOM 1402 O O . ALA A 1 177 ? -8.741 6.427 6.955 1.00 62.28 177 ALA A O 1
ATOM 1403 N N . ASP A 1 178 ? -7.065 7.412 8.071 1.00 67.25 178 ASP A N 1
ATOM 1404 C CA . ASP A 1 178 ? -6.369 7.920 6.888 1.00 67.25 178 ASP A CA 1
ATOM 1405 C C . ASP A 1 178 ? -5.256 6.977 6.396 1.00 67.25 178 ASP A C 1
ATOM 1407 O O . ASP A 1 178 ? -4.825 7.092 5.249 1.00 67.25 178 ASP A O 1
ATOM 1411 N N . ARG A 1 179 ? -4.793 6.019 7.216 1.00 73.88 179 ARG A N 1
ATOM 1412 C CA . ARG A 1 179 ? -3.659 5.135 6.868 1.00 73.88 179 ARG A CA 1
ATOM 1413 C C . ARG A 1 179 ? -3.951 4.242 5.669 1.00 73.88 179 ARG A C 1
ATOM 1415 O O . ARG A 1 179 ? -3.066 3.989 4.865 1.00 73.88 179 ARG A O 1
ATOM 1422 N N . GLY A 1 180 ? -5.201 3.813 5.505 1.00 77.38 180 GLY A N 1
ATOM 1423 C CA . GLY A 1 180 ? -5.618 3.031 4.340 1.00 77.38 180 GLY A CA 1
ATOM 1424 C C . GLY A 1 180 ? -5.583 3.811 3.019 1.00 77.38 180 GLY A C 1
ATOM 1425 O O . GLY A 1 180 ? -5.530 3.196 1.956 1.00 77.38 180 GLY A O 1
ATOM 1426 N N . ASN A 1 181 ? -5.589 5.148 3.076 1.00 76.88 181 ASN A N 1
ATOM 1427 C CA . ASN A 1 181 ? -5.665 6.019 1.900 1.00 76.88 181 ASN A CA 1
ATOM 1428 C C . ASN A 1 181 ? -4.292 6.413 1.349 1.00 76.88 181 ASN A C 1
ATOM 1430 O O . ASN A 1 181 ? -4.215 7.005 0.272 1.00 76.88 181 ASN A O 1
ATOM 1434 N N . VAL A 1 182 ? -3.209 6.114 2.069 1.00 79.38 182 VAL A N 1
ATOM 1435 C CA . VAL A 1 182 ? -1.863 6.389 1.568 1.00 79.38 182 VAL A CA 1
ATOM 1436 C C . VAL A 1 182 ? -1.415 5.318 0.580 1.00 79.38 182 VAL A C 1
ATOM 1438 O O . VAL A 1 182 ? -1.906 4.189 0.634 1.00 79.38 182 VAL A O 1
ATOM 1441 N N . PRO A 1 183 ? -0.475 5.637 -0.319 1.00 87.06 183 PRO A N 1
ATOM 1442 C CA . PRO A 1 183 ? 0.156 4.633 -1.158 1.00 87.06 183 PRO A CA 1
ATOM 1443 C C . PRO A 1 183 ? 0.800 3.498 -0.352 1.00 87.06 183 PRO A C 1
ATOM 1445 O O . PRO A 1 183 ? 1.506 3.745 0.630 1.00 87.06 183 PRO A O 1
ATOM 1448 N N . VAL A 1 184 ? 0.618 2.263 -0.815 1.00 91.12 184 VAL A N 1
ATOM 1449 C CA . VAL A 1 184 ? 1.303 1.100 -0.251 1.00 91.12 184 VAL A CA 1
ATOM 1450 C C . VAL A 1 184 ? 2.811 1.217 -0.471 1.00 91.12 184 VAL A C 1
ATOM 1452 O O . VAL A 1 184 ? 3.270 1.583 -1.552 1.00 91.12 184 VAL A O 1
ATOM 1455 N N . HIS A 1 185 ? 3.580 0.894 0.558 1.00 90.56 185 HIS A N 1
ATOM 1456 C CA . HIS A 1 185 ? 5.042 0.923 0.587 1.00 90.56 185 HIS A CA 1
ATOM 1457 C C . HIS A 1 185 ? 5.548 -0.242 1.442 1.00 90.56 185 HIS A C 1
ATOM 1459 O O . HIS A 1 185 ? 4.752 -1.068 1.877 1.00 90.56 185 HIS A O 1
ATOM 1465 N N . ASN A 1 186 ? 6.860 -0.366 1.652 1.00 92.38 186 ASN A N 1
ATOM 1466 C CA . ASN A 1 186 ? 7.451 -1.494 2.383 1.00 92.38 186 ASN A CA 1
ATOM 1467 C C . ASN A 1 186 ? 7.077 -2.872 1.791 1.00 92.38 186 ASN A C 1
ATOM 1469 O O . ASN A 1 186 ? 6.966 -3.879 2.496 1.00 92.38 186 ASN A O 1
ATOM 1473 N N . VAL A 1 187 ? 6.877 -2.907 0.471 1.00 95.81 187 VAL A N 1
ATOM 1474 C CA . VAL A 1 187 ? 6.581 -4.099 -0.331 1.00 95.81 187 VAL A CA 1
ATOM 1475 C C . VAL A 1 187 ? 7.703 -4.325 -1.337 1.00 95.81 187 VAL A C 1
ATOM 1477 O O . VAL A 1 187 ? 8.312 -3.375 -1.827 1.00 95.81 187 VAL A O 1
ATOM 1480 N N . SER A 1 188 ? 8.003 -5.585 -1.645 1.00 96.50 188 SER A N 1
ATOM 1481 C CA . SER A 1 188 ? 9.003 -5.930 -2.658 1.00 96.50 188 SER A CA 1
ATOM 1482 C C . SER A 1 188 ? 8.380 -6.112 -4.038 1.00 96.50 188 SER A C 1
ATOM 1484 O O . SER A 1 188 ? 7.170 -6.293 -4.170 1.00 96.50 188 SER A O 1
ATOM 1486 N N . TYR A 1 189 ? 9.212 -6.171 -5.078 1.00 96.25 189 TYR A N 1
ATOM 1487 C CA . TYR A 1 189 ? 8.747 -6.461 -6.436 1.00 96.25 189 TYR A CA 1
ATOM 1488 C C . TYR A 1 189 ? 7.941 -7.764 -6.530 1.00 96.25 189 TYR A C 1
ATOM 1490 O O . TYR A 1 189 ? 6.939 -7.823 -7.235 1.00 96.25 189 TYR A O 1
ATOM 1498 N N . VAL A 1 190 ? 8.355 -8.799 -5.793 1.00 96.31 190 VAL A N 1
ATOM 1499 C CA . VAL A 1 190 ? 7.656 -10.095 -5.776 1.00 96.31 190 VAL A CA 1
ATOM 1500 C C . VAL A 1 190 ? 6.258 -9.962 -5.168 1.00 96.31 190 VAL A C 1
ATOM 1502 O O . VAL A 1 190 ? 5.311 -10.575 -5.658 1.00 96.31 190 VAL A O 1
ATOM 1505 N N . ASP A 1 191 ? 6.110 -9.130 -4.135 1.00 98.06 191 ASP A N 1
ATOM 1506 C CA . ASP A 1 191 ? 4.812 -8.860 -3.507 1.00 98.06 191 ASP A CA 1
ATOM 1507 C C . ASP A 1 191 ? 3.885 -8.103 -4.467 1.00 98.06 191 ASP A C 1
ATOM 1509 O O . ASP A 1 191 ? 2.697 -8.407 -4.582 1.00 98.06 191 ASP A O 1
ATOM 1513 N N . VAL A 1 192 ? 4.454 -7.162 -5.219 1.00 96.94 192 VAL A N 1
ATOM 1514 C CA . VAL A 1 192 ? 3.751 -6.374 -6.233 1.00 96.94 192 VAL A CA 1
ATOM 1515 C C . VAL A 1 192 ? 3.291 -7.228 -7.417 1.00 96.94 192 VAL A C 1
ATOM 1517 O O . VAL A 1 192 ? 2.165 -7.067 -7.892 1.00 96.94 192 VAL A O 1
ATOM 1520 N N . GLU A 1 193 ? 4.111 -8.166 -7.889 1.00 95.50 193 GLU A N 1
ATOM 1521 C CA . GLU A 1 193 ? 3.713 -9.109 -8.941 1.00 95.50 193 GLU A CA 1
ATOM 1522 C C . GLU A 1 193 ? 2.576 -10.026 -8.492 1.00 95.50 193 GLU A C 1
ATOM 1524 O O . GLU A 1 193 ? 1.636 -10.248 -9.258 1.00 95.50 193 GLU A O 1
ATOM 1529 N N . ALA A 1 194 ? 2.631 -10.520 -7.251 1.00 96.88 194 ALA A N 1
ATOM 1530 C CA . ALA A 1 194 ? 1.567 -11.339 -6.684 1.00 96.88 194 ALA A CA 1
ATOM 1531 C C . ALA A 1 194 ? 0.2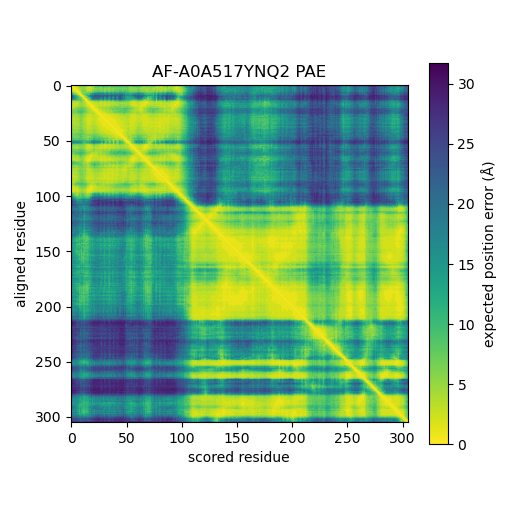39 -10.564 -6.624 1.00 96.88 194 ALA A C 1
ATOM 1533 O O . ALA A 1 194 ? -0.799 -11.092 -7.034 1.00 96.88 194 ALA A O 1
ATOM 1534 N N . TYR A 1 195 ? 0.284 -9.291 -6.213 1.00 96.38 195 TYR A N 1
ATOM 1535 C CA . TYR A 1 195 ? -0.875 -8.401 -6.276 1.00 96.38 195 TYR A CA 1
ATOM 1536 C C . TYR A 1 195 ? -1.381 -8.225 -7.711 1.00 96.38 195 TYR A C 1
ATOM 1538 O O . TYR A 1 195 ? -2.572 -8.390 -7.963 1.00 96.38 195 TYR A O 1
ATOM 1546 N N . CYS A 1 196 ? -0.495 -7.925 -8.669 1.00 94.75 196 CYS A N 1
ATOM 1547 C CA . CYS A 1 196 ? -0.879 -7.731 -10.071 1.00 94.75 196 CYS A CA 1
ATOM 1548 C C . CYS A 1 196 ? -1.583 -8.968 -10.643 1.00 94.75 196 CYS A C 1
ATOM 1550 O O . CYS A 1 196 ? -2.630 -8.850 -11.283 1.00 94.75 196 CYS A O 1
ATOM 1552 N N . GLN A 1 197 ? -1.040 -10.154 -10.357 1.00 94.44 197 GLN A N 1
ATOM 1553 C CA . GLN A 1 197 ? -1.621 -11.427 -10.768 1.00 94.44 197 GLN A CA 1
ATOM 1554 C C . GLN A 1 197 ? -3.013 -11.640 -10.162 1.00 94.44 197 GLN A C 1
ATOM 1556 O O . GLN A 1 197 ? -3.925 -12.060 -10.873 1.00 94.44 197 GLN A O 1
ATOM 1561 N N . TRP A 1 198 ? -3.185 -11.345 -8.872 1.00 93.81 198 TRP A N 1
ATOM 1562 C CA . TRP A 1 198 ? -4.470 -11.474 -8.183 1.00 93.81 198 TRP A CA 1
ATOM 1563 C C . TRP A 1 198 ? -5.515 -10.475 -8.699 1.00 93.81 198 TRP A C 1
ATOM 1565 O O . TRP A 1 198 ? -6.647 -10.863 -8.983 1.00 93.81 198 TRP A O 1
ATOM 1575 N N . ALA A 1 199 ? -5.130 -9.210 -8.872 1.00 90.62 199 ALA A N 1
ATOM 1576 C CA . ALA A 1 199 ? -6.026 -8.132 -9.285 1.00 90.62 199 ALA A CA 1
ATOM 1577 C C . ALA A 1 199 ? -6.321 -8.115 -10.799 1.00 90.62 199 ALA A C 1
ATOM 1579 O O . ALA A 1 199 ? -7.164 -7.341 -11.250 1.00 90.62 199 ALA A O 1
ATOM 1580 N N . GLY A 1 200 ? -5.641 -8.938 -11.608 1.00 91.00 200 GLY A N 1
ATOM 1581 C CA . GLY A 1 200 ? -5.814 -8.941 -13.067 1.00 91.00 200 GLY A CA 1
ATOM 1582 C C . GLY A 1 200 ? -5.298 -7.663 -13.743 1.00 91.00 200 GLY A C 1
ATOM 1583 O O . GLY A 1 200 ? -5.807 -7.253 -14.792 1.00 91.00 200 GLY A O 1
ATOM 1584 N N . VAL A 1 201 ? -4.286 -7.039 -13.140 1.00 92.62 201 VAL A N 1
ATOM 1585 C CA . VAL A 1 201 ? -3.609 -5.816 -13.596 1.00 92.62 201 VAL A CA 1
ATOM 1586 C C . VAL A 1 201 ? -2.130 -6.109 -13.863 1.00 92.62 201 VAL A C 1
ATOM 1588 O O . VAL A 1 201 ? -1.667 -7.237 -13.702 1.00 92.62 201 VAL A O 1
ATOM 1591 N N . ARG A 1 202 ? -1.365 -5.112 -14.306 1.00 94.69 202 ARG A N 1
ATOM 1592 C CA . ARG A 1 202 ? 0.086 -5.245 -14.507 1.00 94.69 202 ARG A CA 1
ATOM 1593 C C . ARG A 1 202 ? 0.822 -4.000 -14.046 1.00 94.69 202 ARG A C 1
ATOM 1595 O O . ARG A 1 202 ? 0.233 -2.926 -13.981 1.00 94.69 202 ARG A O 1
ATOM 1602 N N . LEU A 1 203 ? 2.124 -4.114 -13.818 1.00 94.25 203 LEU A N 1
ATOM 1603 C CA . LEU A 1 203 ? 2.970 -2.935 -13.669 1.00 94.25 203 LEU A CA 1
ATOM 1604 C C . LEU A 1 203 ? 3.049 -2.135 -14.987 1.00 94.25 203 LEU A C 1
ATOM 1606 O O . LEU A 1 203 ? 3.013 -2.730 -16.074 1.00 94.25 203 LEU A O 1
ATOM 1610 N N . PRO A 1 204 ? 3.173 -0.797 -14.922 1.00 92.44 204 PRO A N 1
ATOM 1611 C CA . PRO A 1 204 ? 3.576 -0.005 -16.075 1.00 92.44 204 PRO A CA 1
ATOM 1612 C C . PRO A 1 204 ? 5.003 -0.373 -16.481 1.00 92.44 204 PRO A C 1
ATOM 1614 O O . PRO A 1 204 ? 5.848 -0.660 -15.634 1.00 92.44 204 PRO A O 1
ATOM 1617 N N . THR A 1 205 ? 5.310 -0.309 -17.769 1.00 91.81 205 THR A N 1
ATOM 1618 C CA . THR A 1 205 ? 6.706 -0.252 -18.226 1.00 91.81 205 THR A CA 1
ATOM 1619 C C . THR A 1 205 ? 7.354 1.065 -17.788 1.00 91.81 205 THR A C 1
ATOM 1621 O O . THR A 1 205 ? 6.658 2.046 -17.516 1.00 91.81 205 THR A O 1
ATOM 1624 N N . GLU A 1 206 ? 8.693 1.139 -17.782 1.00 88.25 206 GLU A N 1
ATOM 1625 C CA . GLU A 1 206 ? 9.400 2.416 -17.567 1.00 88.25 206 GLU A CA 1
ATOM 1626 C C . GLU A 1 206 ? 8.868 3.518 -18.490 1.00 88.25 206 GLU A C 1
ATOM 1628 O O . GLU A 1 206 ? 8.669 4.653 -18.068 1.00 88.25 206 GLU A O 1
ATOM 1633 N N . ALA A 1 207 ? 8.618 3.178 -19.752 1.00 87.62 207 ALA A N 1
ATOM 1634 C CA . ALA A 1 207 ? 8.174 4.130 -20.753 1.00 87.62 207 ALA A CA 1
ATOM 1635 C C . ALA A 1 207 ? 6.741 4.609 -20.518 1.00 87.62 207 ALA A C 1
ATOM 1637 O O . ALA A 1 207 ? 6.480 5.799 -20.645 1.00 87.62 207 ALA A O 1
ATOM 1638 N N . GLU A 1 208 ? 5.829 3.712 -20.142 1.00 89.31 208 GLU A N 1
ATOM 1639 C CA . GLU A 1 208 ? 4.459 4.078 -19.766 1.00 89.31 208 GLU A CA 1
ATOM 1640 C C . GLU A 1 208 ? 4.444 4.972 -18.529 1.00 89.31 208 GLU A C 1
ATOM 1642 O O . GLU A 1 208 ? 3.754 5.989 -18.531 1.00 89.31 208 GLU A O 1
ATOM 1647 N N . LEU A 1 209 ? 5.245 4.650 -17.506 1.00 86.38 209 LEU A N 1
ATOM 1648 C CA . LEU A 1 209 ? 5.345 5.480 -16.308 1.00 86.38 209 LEU A CA 1
ATOM 1649 C C . LEU A 1 209 ? 5.900 6.871 -16.643 1.00 86.38 209 LEU A C 1
ATOM 1651 O O . LEU A 1 209 ? 5.322 7.873 -16.233 1.00 86.38 209 LEU A O 1
ATOM 1655 N N . LEU A 1 210 ? 6.982 6.949 -17.425 1.00 81.31 210 LEU A N 1
ATOM 1656 C CA . LEU A 1 210 ? 7.559 8.224 -17.858 1.00 81.31 210 LEU A CA 1
ATOM 1657 C C . LEU A 1 210 ? 6.596 9.020 -18.737 1.00 81.31 210 LEU A C 1
ATOM 1659 O O . LEU A 1 210 ? 6.507 10.229 -18.582 1.00 81.31 210 LEU A O 1
ATOM 1663 N N . ALA A 1 211 ? 5.889 8.367 -19.659 1.00 80.12 211 ALA A N 1
ATOM 1664 C CA . ALA A 1 211 ? 4.891 9.012 -20.503 1.00 80.12 211 ALA A CA 1
ATOM 1665 C C . ALA A 1 211 ? 3.726 9.565 -19.674 1.00 80.12 211 ALA A C 1
ATOM 1667 O O . ALA A 1 211 ? 3.284 10.686 -19.922 1.00 80.12 211 ALA A O 1
ATOM 1668 N N . ALA A 1 212 ? 3.267 8.802 -18.680 1.00 78.25 212 ALA A N 1
ATOM 1669 C CA . ALA A 1 212 ? 2.189 9.204 -17.791 1.00 78.25 212 ALA A CA 1
ATOM 1670 C C . ALA A 1 212 ? 2.609 10.322 -16.833 1.00 78.25 212 ALA A C 1
ATOM 1672 O O . ALA A 1 212 ? 1.817 11.215 -16.588 1.00 78.25 212 ALA A O 1
ATOM 1673 N N . ALA A 1 213 ? 3.856 10.321 -16.355 1.00 71.25 213 ALA A N 1
ATOM 1674 C CA . ALA A 1 213 ? 4.407 11.343 -15.465 1.00 71.25 213 ALA A CA 1
ATOM 1675 C C . ALA A 1 213 ? 4.595 12.722 -16.122 1.00 71.25 213 ALA A C 1
ATOM 1677 O O . ALA A 1 213 ? 4.873 13.705 -15.428 1.00 71.25 213 ALA A O 1
ATOM 1678 N N . LEU A 1 214 ? 4.479 12.822 -17.451 1.00 61.59 214 LEU A N 1
ATOM 1679 C CA . LEU A 1 214 ? 4.612 14.087 -18.164 1.00 61.59 214 LEU A CA 1
ATOM 1680 C C . LEU A 1 214 ? 3.330 14.902 -18.021 1.00 61.59 214 LEU A C 1
ATOM 1682 O O . LEU A 1 214 ? 2.378 14.808 -18.795 1.00 61.59 214 LEU A O 1
ATOM 1686 N N . VAL A 1 215 ? 3.373 15.774 -17.025 1.00 50.81 215 VAL A N 1
ATOM 1687 C CA . VAL A 1 215 ? 2.466 16.906 -16.870 1.00 50.81 215 VAL A CA 1
ATOM 1688 C C . VAL A 1 215 ? 2.524 17.834 -18.091 1.00 50.81 215 VAL A C 1
ATOM 1690 O O . VAL A 1 215 ? 1.519 18.418 -18.490 1.00 50.81 215 VAL A O 1
ATOM 1693 N N . ASP A 1 216 ? 3.712 17.942 -18.692 1.00 49.47 216 ASP A N 1
ATOM 1694 C CA . ASP A 1 216 ? 4.012 18.784 -19.841 1.00 49.47 216 ASP A CA 1
ATOM 1695 C C . ASP A 1 216 ? 5.251 18.256 -20.582 1.00 49.47 216 ASP A C 1
ATOM 1697 O O . ASP A 1 216 ? 6.232 17.861 -19.951 1.00 49.47 216 ASP A O 1
ATOM 1701 N N . GLN A 1 217 ? 5.236 18.247 -21.917 1.00 51.66 217 GLN A N 1
ATOM 1702 C CA . GLN A 1 217 ? 6.393 17.825 -22.722 1.00 51.66 217 GLN A CA 1
ATOM 1703 C C . GLN A 1 217 ? 7.520 18.875 -22.761 1.00 51.66 217 GLN A C 1
ATOM 1705 O O . GLN A 1 217 ? 8.600 18.605 -23.297 1.00 51.66 217 GLN A O 1
ATOM 1710 N N . ARG A 1 218 ? 7.297 20.073 -22.204 1.00 53.47 218 ARG A N 1
ATOM 1711 C CA . ARG A 1 218 ? 8.295 21.145 -22.116 1.00 53.47 218 ARG A CA 1
ATOM 1712 C C . ARG A 1 218 ? 9.455 20.769 -21.185 1.00 53.47 218 ARG A C 1
ATOM 1714 O O . ARG A 1 218 ? 9.264 20.311 -20.063 1.00 53.47 218 ARG A O 1
ATOM 1721 N N . ILE A 1 219 ? 10.681 21.039 -21.637 1.00 59.00 219 ILE A N 1
ATOM 1722 C CA . ILE A 1 219 ? 11.882 21.018 -20.790 1.00 59.00 219 ILE A CA 1
ATOM 1723 C C . ILE A 1 219 ? 12.000 22.386 -20.111 1.00 59.00 219 ILE A C 1
ATOM 1725 O O . ILE A 1 219 ? 12.293 23.390 -20.772 1.00 59.00 219 ILE A O 1
ATOM 1729 N N . LEU A 1 220 ? 11.768 22.415 -18.801 1.00 57.66 220 LEU A N 1
ATOM 1730 C CA . LEU A 1 220 ? 11.737 23.631 -17.987 1.00 57.66 220 LEU A CA 1
ATOM 1731 C C . LEU A 1 220 ? 13.130 23.919 -17.407 1.00 57.66 220 LEU A C 1
ATOM 1733 O O . LEU A 1 220 ? 13.892 23.011 -17.107 1.00 57.66 220 LEU A O 1
ATOM 1737 N N . SER A 1 221 ? 13.515 25.172 -17.214 1.00 65.12 221 SER A N 1
ATOM 1738 C CA . SER A 1 221 ? 14.600 25.517 -16.284 1.00 65.12 221 SER A CA 1
ATOM 1739 C C . SER A 1 221 ? 14.186 25.212 -14.838 1.00 65.12 221 SER A C 1
ATOM 1741 O O . SER A 1 221 ? 13.030 24.901 -14.555 1.00 65.12 221 SER A O 1
ATOM 1743 N N . ARG A 1 222 ? 15.123 25.296 -13.885 1.00 65.38 222 ARG A N 1
ATOM 1744 C CA . ARG A 1 222 ? 14.807 25.077 -12.465 1.00 65.38 222 ARG A CA 1
ATOM 1745 C C . ARG A 1 222 ? 13.725 26.032 -11.945 1.00 65.38 222 ARG A C 1
ATOM 1747 O O . ARG A 1 222 ? 12.840 25.574 -11.234 1.00 65.38 222 ARG A O 1
ATOM 1754 N N . SER A 1 223 ? 13.795 27.312 -12.302 1.00 68.62 223 SER A N 1
ATOM 1755 C CA . SER A 1 223 ? 12.802 28.310 -11.896 1.00 68.62 223 SER A CA 1
ATOM 1756 C C . SER A 1 223 ? 11.460 28.082 -12.587 1.00 68.62 223 SER A C 1
ATOM 1758 O O . SER A 1 223 ? 10.432 28.111 -11.927 1.00 68.62 223 SER A O 1
ATOM 1760 N N . GLU A 1 224 ? 11.463 27.772 -13.888 1.00 68.56 224 GLU A N 1
ATOM 1761 C CA . GLU A 1 224 ? 10.235 27.425 -14.616 1.00 68.56 224 GLU A CA 1
ATOM 1762 C C . GLU A 1 224 ? 9.574 26.172 -14.029 1.00 68.56 224 GLU A C 1
ATOM 1764 O O . GLU A 1 224 ? 8.359 26.135 -13.927 1.00 68.56 224 GLU A O 1
ATOM 1769 N N . HIS A 1 225 ? 10.355 25.175 -13.600 1.00 67.06 225 HIS A N 1
ATOM 1770 C CA . HIS A 1 225 ? 9.867 23.976 -12.909 1.00 67.06 225 HIS A CA 1
ATOM 1771 C C . HIS A 1 225 ? 9.202 24.304 -11.572 1.00 67.06 225 HIS A C 1
ATOM 1773 O O . HIS A 1 225 ? 8.098 23.834 -11.316 1.00 67.06 225 HIS A O 1
ATOM 1779 N N . GLU A 1 226 ? 9.853 25.117 -10.740 1.00 66.69 226 GLU A N 1
ATOM 1780 C CA . GLU A 1 226 ? 9.331 25.504 -9.426 1.00 66.69 226 GLU A CA 1
ATOM 1781 C C . GLU A 1 226 ? 8.038 26.329 -9.574 1.00 66.69 226 GLU A C 1
ATOM 1783 O O . GLU A 1 226 ? 7.030 26.002 -8.951 1.00 66.69 226 GLU A O 1
ATOM 1788 N N . THR A 1 227 ? 8.010 27.311 -10.481 1.00 68.81 227 THR A N 1
ATOM 1789 C CA . THR A 1 227 ? 6.791 28.072 -10.808 1.00 68.81 227 THR A CA 1
ATOM 1790 C C . THR A 1 227 ? 5.703 27.184 -11.409 1.00 68.81 227 THR A C 1
ATOM 1792 O O . THR A 1 227 ? 4.529 27.342 -11.089 1.00 68.81 227 THR A O 1
ATOM 1795 N N . PHE A 1 228 ? 6.070 26.239 -12.275 1.00 61.19 228 PHE A N 1
ATOM 1796 C CA . PHE A 1 228 ? 5.118 25.337 -12.912 1.00 61.19 228 PHE A CA 1
ATOM 1797 C C . PHE A 1 228 ? 4.462 24.406 -11.891 1.00 61.19 228 PHE A C 1
ATOM 1799 O O . PHE A 1 228 ? 3.243 24.331 -11.848 1.00 61.19 228 PHE A O 1
ATOM 1806 N N . MET A 1 229 ? 5.245 23.751 -11.034 1.00 58.12 229 MET A N 1
ATOM 1807 C CA . MET A 1 229 ? 4.737 22.773 -10.068 1.00 58.12 229 MET A CA 1
ATOM 1808 C C . MET A 1 229 ? 3.988 23.417 -8.900 1.00 58.12 229 MET A C 1
ATOM 1810 O O . MET A 1 229 ? 3.020 22.840 -8.410 1.00 58.12 229 MET A O 1
ATOM 1814 N N . PHE A 1 230 ? 4.436 24.585 -8.438 1.00 64.06 230 PHE A N 1
ATOM 1815 C CA . PHE A 1 230 ? 3.973 25.163 -7.176 1.00 64.06 230 PHE A CA 1
ATOM 1816 C C . PHE A 1 230 ? 3.216 26.492 -7.336 1.00 64.06 230 PHE A C 1
ATOM 1818 O O . PHE A 1 230 ? 2.653 26.995 -6.363 1.00 64.06 230 PHE A O 1
ATOM 1825 N N . GLY A 1 231 ? 3.168 27.062 -8.546 1.00 62.25 231 GLY A N 1
ATOM 1826 C CA . GLY A 1 231 ? 2.551 28.365 -8.803 1.00 62.25 231 GLY A CA 1
ATOM 1827 C C . GLY A 1 231 ? 3.183 29.511 -8.000 1.00 62.25 231 GLY A C 1
ATOM 1828 O O . GLY A 1 231 ? 4.203 29.342 -7.332 1.00 62.25 231 GLY A O 1
ATOM 1829 N N . ASP A 1 232 ? 2.550 30.686 -8.037 1.00 62.03 232 ASP A N 1
ATOM 1830 C CA . ASP A 1 232 ? 3.016 31.878 -7.304 1.00 62.03 232 ASP A CA 1
ATOM 1831 C C . ASP A 1 232 ? 2.833 31.753 -5.777 1.00 62.03 232 ASP A C 1
ATOM 1833 O O . ASP A 1 232 ? 3.506 32.436 -5.008 1.00 62.03 232 ASP A O 1
ATOM 1837 N N . GLU A 1 233 ? 1.944 30.859 -5.326 1.00 61.91 233 GLU A N 1
ATOM 1838 C CA . GLU A 1 233 ? 1.660 30.606 -3.904 1.00 61.91 233 GLU A CA 1
ATOM 1839 C C . GLU A 1 233 ? 2.518 29.484 -3.290 1.00 61.91 233 GLU A C 1
ATOM 1841 O O . GLU A 1 233 ? 2.393 29.189 -2.100 1.00 61.91 233 GLU A O 1
ATOM 1846 N N . GLY A 1 234 ? 3.387 28.837 -4.075 1.00 57.28 234 GLY A N 1
ATOM 1847 C CA . GLY A 1 234 ? 4.302 27.806 -3.577 1.00 57.28 234 GLY A CA 1
ATOM 1848 C C . GLY A 1 234 ? 3.627 26.495 -3.142 1.00 57.28 234 GLY A C 1
ATOM 1849 O O . GLY A 1 234 ? 4.226 25.721 -2.394 1.00 57.28 234 GLY A O 1
ATOM 1850 N N . ARG A 1 235 ? 2.394 26.222 -3.588 1.00 53.69 235 ARG A N 1
ATOM 1851 C CA . ARG A 1 235 ? 1.628 25.011 -3.251 1.00 53.69 235 ARG A CA 1
ATOM 1852 C C . ARG A 1 235 ? 1.387 24.152 -4.486 1.00 53.69 235 ARG A C 1
ATOM 1854 O O . ARG A 1 235 ? 0.947 24.639 -5.519 1.00 53.69 235 ARG A O 1
ATOM 1861 N N . PHE A 1 236 ? 1.660 22.857 -4.356 1.00 52.81 236 PHE A N 1
ATOM 1862 C CA . PHE A 1 236 ? 1.411 21.892 -5.422 1.00 52.81 236 PHE A CA 1
ATOM 1863 C C . PHE A 1 236 ? -0.098 21.697 -5.628 1.00 52.81 236 PHE A C 1
ATOM 1865 O O . PHE A 1 236 ? -0.806 21.357 -4.681 1.00 52.81 236 PHE A O 1
ATOM 1872 N N . ASP A 1 237 ? -0.578 21.908 -6.856 1.00 56.16 237 ASP A N 1
ATOM 1873 C CA . ASP A 1 237 ? -1.986 21.759 -7.243 1.00 56.16 237 ASP A CA 1
ATOM 1874 C C . ASP A 1 237 ? -2.128 20.661 -8.311 1.00 56.16 237 ASP A C 1
ATOM 1876 O O . ASP A 1 237 ? -1.984 20.898 -9.513 1.00 56.16 237 ASP A O 1
ATOM 1880 N N . ILE A 1 238 ? -2.433 19.443 -7.855 1.00 51.16 238 ILE A N 1
ATOM 1881 C CA . ILE A 1 238 ? -2.651 18.253 -8.695 1.00 51.16 238 ILE A CA 1
ATOM 1882 C C . ILE A 1 238 ? -3.786 18.448 -9.717 1.00 51.16 238 ILE A C 1
ATOM 1884 O O . ILE A 1 238 ? -3.828 17.775 -10.747 1.00 51.16 238 ILE A O 1
ATOM 1888 N N . THR A 1 239 ? -4.725 19.370 -9.471 1.00 50.66 239 THR A N 1
ATOM 1889 C CA . THR A 1 239 ? -5.873 19.591 -10.366 1.00 50.66 239 THR A CA 1
ATOM 1890 C C . THR A 1 239 ? -5.478 20.319 -11.647 1.00 50.66 239 THR A C 1
ATOM 1892 O O . THR A 1 239 ? -6.101 20.111 -12.687 1.00 50.66 239 THR A O 1
ATOM 1895 N N . ARG A 1 240 ? -4.389 21.098 -11.610 1.00 54.16 240 ARG A N 1
ATOM 1896 C CA . ARG A 1 240 ? -3.783 21.710 -12.806 1.00 54.16 240 ARG A CA 1
ATOM 1897 C C . ARG A 1 240 ? -3.038 20.696 -13.663 1.00 54.16 240 ARG A C 1
ATOM 1899 O O . ARG A 1 240 ? -2.805 20.940 -14.844 1.00 54.16 240 ARG A O 1
ATOM 1906 N N . PHE A 1 241 ? -2.676 19.564 -13.068 1.00 57.28 241 PHE A N 1
ATOM 1907 C CA . PHE A 1 241 ? -1.733 18.601 -13.609 1.00 57.28 241 PHE A CA 1
ATOM 1908 C C . PHE A 1 241 ? -2.279 17.186 -13.440 1.00 57.28 241 PHE A C 1
ATOM 1910 O O . PHE A 1 241 ? -1.732 16.404 -12.669 1.00 57.28 241 PHE A O 1
ATOM 1917 N N . PRO A 1 242 ? -3.360 16.830 -14.157 1.00 47.84 242 PRO A N 1
ATOM 1918 C CA . PRO A 1 242 ? -4.044 15.551 -13.970 1.00 47.84 242 PRO A CA 1
ATOM 1919 C C . PRO A 1 242 ? -3.139 14.333 -14.214 1.00 47.84 242 PRO A C 1
ATOM 1921 O O . PRO A 1 242 ? -3.394 13.281 -13.639 1.00 47.84 242 PRO A O 1
ATOM 1924 N N . ASN A 1 243 ? -2.069 14.509 -15.000 1.00 54.53 243 ASN A N 1
ATOM 1925 C CA . ASN A 1 243 ? -1.045 13.504 -15.297 1.00 54.53 243 ASN A CA 1
ATOM 1926 C C . ASN A 1 243 ? 0.094 13.458 -14.260 1.00 54.53 243 ASN A C 1
ATOM 1928 O O . ASN A 1 243 ? 0.951 12.583 -14.323 1.00 54.53 243 ASN A O 1
ATOM 1932 N N . ALA A 1 244 ? 0.151 14.393 -13.309 1.00 58.25 244 ALA A N 1
ATOM 1933 C CA . ALA A 1 244 ? 1.040 14.224 -12.172 1.00 58.25 244 ALA A CA 1
ATOM 1934 C C . ALA A 1 244 ? 0.539 13.028 -11.352 1.00 58.25 244 ALA A C 1
ATOM 1936 O O . ALA A 1 244 ? -0.645 12.879 -11.059 1.00 58.25 244 ALA A O 1
ATOM 1937 N N . LEU A 1 245 ? 1.464 12.138 -11.051 1.00 64.38 245 LEU A N 1
ATOM 1938 C CA . LEU A 1 245 ? 1.245 10.837 -10.463 1.00 64.38 245 LEU A CA 1
ATOM 1939 C C . LEU A 1 245 ? 1.387 10.984 -8.941 1.00 64.38 245 LEU A C 1
ATOM 1941 O O . LEU A 1 245 ? 2.465 11.289 -8.437 1.00 64.38 245 LEU A O 1
ATOM 1945 N N . GLU A 1 246 ? 0.284 10.861 -8.208 1.00 57.56 246 GLU A N 1
ATOM 1946 C CA . GLU A 1 246 ? 0.202 11.423 -6.851 1.00 57.56 246 GLU A CA 1
ATOM 1947 C C . GLU A 1 246 ? 0.719 10.480 -5.743 1.00 57.56 246 GLU A C 1
ATOM 1949 O O . GLU A 1 246 ? 0.278 9.343 -5.673 1.00 57.56 246 GLU A O 1
ATOM 1954 N N . HIS A 1 247 ? 1.595 10.997 -4.864 1.00 59.75 247 HIS A N 1
ATOM 1955 C CA . HIS A 1 247 ? 2.170 10.415 -3.628 1.00 59.75 247 HIS A CA 1
ATOM 1956 C C . HIS A 1 247 ? 3.031 9.130 -3.742 1.00 59.75 247 HIS A C 1
ATOM 1958 O O . HIS A 1 247 ? 2.694 8.203 -4.451 1.00 59.75 247 HIS A O 1
ATOM 1964 N N . LEU A 1 248 ? 4.118 9.074 -2.953 1.00 57.94 248 LEU A N 1
ATOM 1965 C CA . LEU A 1 248 ? 5.357 8.260 -3.049 1.00 57.94 248 LEU A CA 1
ATOM 1966 C C . LEU A 1 248 ? 6.463 8.815 -3.945 1.00 57.94 248 LEU A C 1
ATOM 1968 O O . LEU A 1 248 ? 6.243 9.395 -5.004 1.00 57.94 248 LEU A O 1
ATOM 1972 N N . HIS A 1 249 ? 7.692 8.641 -3.452 1.00 68.88 249 HIS A N 1
ATOM 1973 C CA . HIS A 1 249 ? 8.908 9.131 -4.089 1.00 68.88 249 HIS A CA 1
ATOM 1974 C C . HIS A 1 249 ? 9.405 8.192 -5.183 1.00 68.88 249 HIS A C 1
ATOM 1976 O O . HIS A 1 249 ? 10.046 8.666 -6.116 1.00 68.88 249 HIS A O 1
ATOM 1982 N N . SER A 1 250 ? 9.115 6.895 -5.066 1.00 84.62 250 SER A N 1
ATOM 1983 C CA . SER A 1 250 ? 9.648 5.836 -5.916 1.00 84.62 250 SER A CA 1
ATOM 1984 C C . SER A 1 250 ? 8.609 4.754 -6.183 1.00 84.62 250 SER A C 1
ATOM 1986 O O . SER A 1 250 ? 7.794 4.430 -5.320 1.00 84.62 250 SER A O 1
ATOM 1988 N N . GLU A 1 251 ? 8.651 4.174 -7.380 1.00 90.00 251 GLU A N 1
ATOM 1989 C CA . GLU A 1 251 ? 7.692 3.166 -7.819 1.00 90.00 251 GLU A CA 1
ATOM 1990 C C . GLU A 1 251 ? 8.330 2.060 -8.650 1.00 90.00 251 GLU A C 1
ATOM 1992 O O . GLU A 1 251 ? 9.196 2.310 -9.496 1.00 90.00 251 GLU A O 1
ATOM 1997 N N . PHE A 1 252 ? 7.866 0.831 -8.435 1.00 94.06 252 PHE A N 1
ATOM 1998 C CA . PHE A 1 252 ? 8.223 -0.303 -9.276 1.00 94.06 252 PHE A CA 1
ATOM 1999 C C . PHE A 1 252 ? 7.590 -0.202 -10.668 1.00 94.06 252 PHE A C 1
ATOM 2001 O O . PHE A 1 252 ? 6.452 0.234 -10.839 1.00 94.06 252 PHE A O 1
ATOM 2008 N N . VAL A 1 253 ? 8.335 -0.671 -11.666 1.00 92.69 253 VAL A N 1
ATOM 2009 C CA . VAL A 1 253 ? 7.907 -0.797 -13.067 1.00 92.69 253 VAL A CA 1
ATOM 2010 C C . VAL A 1 253 ? 8.232 -2.193 -13.586 1.00 92.69 253 VAL A C 1
ATOM 2012 O O . VAL A 1 253 ? 9.093 -2.882 -13.039 1.00 92.69 253 VAL A O 1
ATOM 2015 N N . ALA A 1 254 ? 7.561 -2.625 -14.651 1.00 91.44 254 ALA A N 1
ATOM 2016 C CA . ALA A 1 254 ? 7.831 -3.899 -15.307 1.00 91.44 254 ALA A CA 1
ATOM 2017 C C . ALA A 1 254 ? 9.325 -4.021 -15.667 1.00 91.44 254 ALA A C 1
ATOM 2019 O O . ALA A 1 254 ? 9.924 -3.077 -16.190 1.00 91.44 254 ALA A O 1
ATOM 2020 N N . SER A 1 255 ? 9.931 -5.171 -15.356 1.00 81.69 255 SER A N 1
ATOM 2021 C CA . SER A 1 255 ? 11.377 -5.397 -15.484 1.00 81.69 255 SER A CA 1
ATOM 2022 C C . SER A 1 255 ? 11.708 -6.716 -16.189 1.00 81.69 255 SER A C 1
ATOM 2024 O O . SER A 1 255 ? 12.682 -7.385 -15.831 1.00 81.69 255 SER A O 1
ATOM 2026 N N . ASP A 1 256 ? 10.903 -7.086 -17.185 1.00 72.25 256 ASP A N 1
ATOM 2027 C CA . ASP A 1 256 ? 10.993 -8.364 -17.909 1.00 72.25 256 ASP A CA 1
ATOM 2028 C C . ASP A 1 256 ? 12.382 -8.599 -18.534 1.00 72.25 256 ASP A C 1
ATOM 2030 O O . ASP A 1 256 ? 12.871 -9.727 -18.580 1.00 72.25 256 ASP A O 1
ATOM 2034 N N . ASP A 1 257 ? 13.079 -7.521 -18.903 1.00 68.69 257 ASP A N 1
ATOM 2035 C CA . ASP A 1 257 ? 14.398 -7.570 -19.544 1.00 68.69 257 ASP A CA 1
ATOM 2036 C C . ASP A 1 257 ? 15.581 -7.647 -18.558 1.00 68.69 257 ASP A C 1
ATOM 2038 O O . ASP A 1 257 ? 16.743 -7.633 -18.969 1.00 68.69 257 ASP A O 1
ATOM 2042 N N . THR A 1 258 ? 15.330 -7.706 -17.242 1.00 73.38 258 THR A N 1
ATOM 2043 C CA . THR A 1 258 ? 16.394 -7.721 -16.218 1.00 73.38 258 THR A CA 1
ATOM 2044 C C . THR A 1 258 ? 16.256 -8.926 -15.276 1.00 73.38 258 THR A C 1
ATOM 2046 O O . THR A 1 258 ? 15.725 -8.791 -14.171 1.00 73.38 258 THR A O 1
ATOM 2049 N N . PRO A 1 259 ? 16.749 -10.123 -15.663 1.00 78.00 259 PRO A N 1
ATOM 2050 C CA . PRO A 1 259 ? 16.557 -11.348 -14.887 1.00 78.00 259 PRO A CA 1
ATOM 2051 C C . PRO A 1 259 ? 17.002 -11.207 -13.425 1.00 78.00 259 PRO A C 1
ATOM 2053 O O . PRO A 1 259 ? 18.119 -10.773 -13.138 1.00 78.00 259 PRO A O 1
ATOM 2056 N N . GLY A 1 260 ? 16.119 -11.574 -12.493 1.00 83.31 260 GLY A N 1
ATOM 2057 C CA . GLY A 1 260 ? 16.391 -11.536 -11.050 1.00 83.31 260 GLY A CA 1
ATOM 2058 C C . GLY A 1 260 ? 16.469 -10.134 -10.431 1.00 83.31 260 GLY A C 1
ATOM 2059 O O . GLY A 1 260 ? 16.709 -10.013 -9.229 1.00 83.31 260 GLY A O 1
ATOM 2060 N N . LYS A 1 261 ? 16.245 -9.072 -11.210 1.00 91.31 261 LYS A N 1
ATOM 2061 C CA . LYS A 1 261 ? 16.255 -7.685 -10.734 1.00 91.31 261 LYS A CA 1
ATOM 2062 C C . LYS A 1 261 ? 14.902 -7.020 -10.967 1.00 91.31 261 LYS A C 1
ATOM 2064 O O . LYS A 1 261 ? 14.081 -7.521 -11.730 1.00 91.31 261 LYS A O 1
ATOM 2069 N N . ALA A 1 262 ? 14.696 -5.916 -10.268 1.00 92.25 262 ALA A N 1
ATOM 2070 C CA . ALA A 1 262 ? 13.562 -5.022 -10.408 1.00 92.25 262 ALA A CA 1
ATOM 2071 C C . ALA A 1 262 ? 14.065 -3.615 -10.725 1.00 92.25 262 ALA A C 1
ATOM 2073 O O . ALA A 1 262 ? 15.193 -3.249 -10.372 1.00 92.25 262 ALA A O 1
ATOM 2074 N N . ILE A 1 263 ? 13.227 -2.831 -11.393 1.00 91.88 263 ILE A N 1
ATOM 2075 C CA . ILE A 1 263 ? 13.514 -1.434 -11.701 1.00 91.88 263 ILE A CA 1
ATOM 2076 C C . ILE A 1 263 ? 12.586 -0.572 -10.855 1.00 91.88 263 ILE A C 1
ATOM 2078 O O . ILE A 1 263 ? 11.386 -0.829 -10.775 1.00 91.88 263 ILE A O 1
ATOM 2082 N N . VAL A 1 264 ? 13.167 0.444 -10.229 1.00 90.31 264 VAL A N 1
ATOM 2083 C CA . VAL A 1 264 ? 12.452 1.454 -9.453 1.00 90.31 264 VAL A CA 1
ATOM 2084 C C . VAL A 1 264 ? 12.689 2.800 -10.115 1.00 90.31 264 VAL A C 1
ATOM 2086 O O . VAL A 1 264 ? 13.836 3.156 -10.407 1.00 90.31 264 VAL A O 1
ATOM 2089 N N . ARG A 1 265 ? 11.615 3.545 -10.372 1.00 86.62 265 ARG A N 1
ATOM 2090 C CA . ARG A 1 265 ? 11.683 4.911 -10.892 1.00 86.62 265 ARG A CA 1
ATOM 2091 C C . ARG A 1 265 ? 11.173 5.888 -9.857 1.00 86.62 265 ARG A C 1
ATOM 2093 O O . ARG A 1 265 ? 10.143 5.647 -9.240 1.00 86.62 265 ARG A O 1
ATOM 2100 N N . SER A 1 266 ? 11.881 6.995 -9.689 1.00 76.81 266 SER A N 1
ATOM 2101 C CA . SER A 1 266 ? 11.413 8.069 -8.820 1.00 76.81 266 SER A CA 1
ATOM 2102 C C . SER A 1 266 ? 10.260 8.838 -9.489 1.00 76.81 266 SER A C 1
ATOM 2104 O O . SER A 1 266 ? 10.280 9.028 -10.705 1.00 76.81 266 SER A O 1
ATOM 2106 N N . GLY A 1 267 ? 9.244 9.220 -8.707 1.00 65.06 267 GLY A N 1
ATOM 2107 C CA . GLY A 1 267 ? 7.909 9.654 -9.145 1.00 65.06 267 GLY A CA 1
ATOM 2108 C C . GLY A 1 267 ? 7.844 10.931 -9.999 1.00 65.06 267 GLY A C 1
ATOM 2109 O O . GLY A 1 267 ? 8.842 11.586 -10.291 1.00 65.06 267 GLY A O 1
ATOM 2110 N N . SER A 1 268 ? 6.631 11.335 -10.394 1.00 50.44 268 SER A N 1
ATOM 2111 C CA . SER A 1 268 ? 6.398 12.370 -11.426 1.00 50.44 268 SER A CA 1
ATOM 2112 C C . SER A 1 268 ? 6.828 13.797 -11.077 1.00 50.44 268 SER A C 1
ATOM 2114 O O . SER A 1 268 ? 6.788 14.673 -11.939 1.00 50.44 268 SER A O 1
ATOM 2116 N N . TYR A 1 269 ? 7.229 14.073 -9.833 1.00 50.53 269 TYR A N 1
ATOM 2117 C CA . TYR A 1 269 ? 7.675 15.411 -9.419 1.00 50.53 269 TYR A CA 1
ATOM 2118 C C . TYR A 1 269 ? 8.968 15.858 -10.123 1.00 50.53 269 TYR A C 1
ATOM 2120 O O . TYR A 1 269 ? 9.314 17.045 -10.132 1.00 50.53 269 TYR A O 1
ATOM 2128 N N . TYR A 1 270 ? 9.652 14.930 -10.787 1.00 52.31 270 TYR A N 1
ATOM 2129 C CA . TYR A 1 270 ? 10.852 15.178 -11.572 1.00 52.31 270 TYR A CA 1
ATOM 2130 C C . TYR A 1 270 ? 10.533 15.557 -13.020 1.00 52.31 270 TYR A C 1
ATOM 2132 O O . TYR A 1 270 ? 11.012 14.942 -13.970 1.00 52.31 270 TYR A O 1
ATOM 2140 N N . VAL A 1 271 ? 9.732 16.613 -13.197 1.00 52.41 271 VAL A N 1
ATOM 2141 C CA . VAL A 1 271 ? 9.604 17.296 -14.492 1.00 52.41 271 VAL A CA 1
ATOM 2142 C C . VAL A 1 271 ? 11.004 17.699 -14.988 1.00 52.41 271 VAL A C 1
ATOM 2144 O O . VAL A 1 271 ? 11.843 18.188 -14.225 1.00 52.41 271 VAL A O 1
ATOM 2147 N N . ARG A 1 272 ? 11.255 17.451 -16.279 1.00 55.09 272 ARG A N 1
ATOM 2148 C CA . ARG A 1 272 ? 12.553 17.579 -16.960 1.00 55.09 272 ARG A CA 1
ATOM 2149 C C . ARG A 1 272 ? 13.147 18.974 -16.772 1.00 55.09 272 ARG A C 1
ATOM 2151 O O . ARG A 1 272 ? 12.736 19.908 -17.463 1.00 55.09 272 ARG A O 1
ATOM 2158 N N . LYS A 1 273 ? 14.132 19.124 -15.877 1.00 55.47 273 LYS A N 1
ATOM 2159 C CA . LYS A 1 273 ? 14.936 20.354 -15.832 1.00 55.47 273 LYS A CA 1
ATOM 2160 C C . LYS A 1 273 ? 15.935 20.352 -16.998 1.00 55.47 273 LYS A C 1
ATOM 2162 O O . LYS A 1 273 ? 16.512 19.314 -17.302 1.00 55.47 273 LYS A O 1
ATOM 2167 N N . ARG A 1 274 ? 16.168 21.499 -17.643 1.00 51.38 274 ARG A N 1
ATOM 2168 C CA . ARG A 1 274 ? 17.116 21.648 -18.772 1.00 51.38 274 ARG A CA 1
ATOM 2169 C C . ARG A 1 274 ? 18.543 21.201 -18.425 1.00 51.38 274 ARG A C 1
ATOM 2171 O O . ARG A 1 274 ? 19.241 20.697 -19.294 1.00 51.38 274 ARG A O 1
ATOM 2178 N N . ASP A 1 275 ? 18.901 21.293 -17.145 1.00 50.47 275 ASP A N 1
ATOM 2179 C CA . ASP A 1 275 ? 20.199 20.892 -16.590 1.00 50.47 275 ASP A CA 1
ATOM 2180 C C . ASP A 1 275 ? 20.088 19.633 -15.699 1.00 50.47 275 ASP A C 1
ATOM 2182 O O . ASP A 1 275 ? 20.851 19.451 -14.747 1.00 50.47 275 ASP A O 1
ATOM 2186 N N . TRP A 1 276 ? 19.080 18.784 -15.939 1.00 49.62 276 TRP A N 1
ATOM 2187 C CA . TRP A 1 276 ? 18.813 17.596 -15.126 1.00 49.62 276 TRP A CA 1
ATOM 2188 C C . TRP A 1 276 ? 19.886 16.524 -15.334 1.00 49.62 276 TRP A C 1
ATOM 2190 O O . TRP A 1 276 ? 19.830 15.736 -16.271 1.00 49.62 276 TRP A O 1
ATOM 2200 N N . ASN A 1 277 ? 20.859 16.490 -14.425 1.00 46.88 277 ASN A N 1
ATOM 2201 C CA . ASN A 1 277 ? 21.986 15.558 -14.452 1.00 46.88 277 ASN A CA 1
ATOM 2202 C C . ASN A 1 277 ? 21.880 14.461 -13.372 1.00 46.88 277 ASN A C 1
ATOM 2204 O O . ASN A 1 277 ? 22.885 13.841 -13.024 1.00 46.88 277 ASN A O 1
ATOM 2208 N N . THR A 1 278 ? 20.698 14.240 -12.773 1.00 51.62 278 THR A N 1
ATOM 2209 C CA . THR A 1 278 ? 20.568 13.227 -11.715 1.00 51.62 278 THR A CA 1
ATOM 2210 C C . THR A 1 278 ? 20.380 11.841 -12.333 1.00 51.62 278 THR A C 1
ATOM 2212 O O . THR A 1 278 ? 19.377 11.524 -12.967 1.00 51.62 278 THR A O 1
ATOM 2215 N N . THR A 1 279 ? 21.361 10.972 -12.109 1.00 51.00 279 THR A N 1
ATOM 2216 C CA . THR A 1 279 ? 21.295 9.531 -12.399 1.00 51.00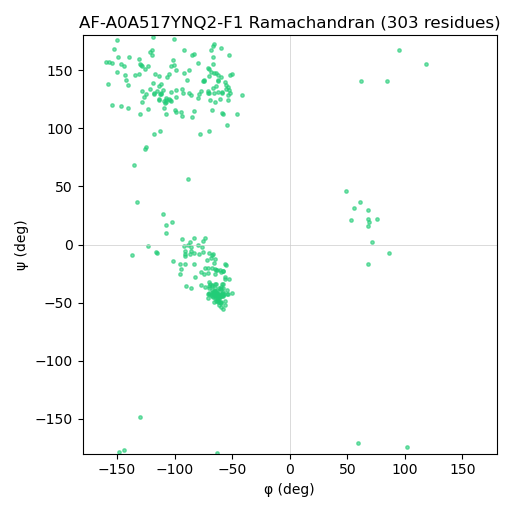 279 THR A CA 1
ATOM 2217 C C . THR A 1 279 ? 20.441 8.763 -11.381 1.00 51.00 279 THR A C 1
ATOM 2219 O O . THR A 1 279 ? 20.350 7.542 -11.450 1.00 51.00 279 THR A O 1
ATOM 2222 N N . GLN A 1 280 ? 19.821 9.464 -10.426 1.00 59.38 280 GLN A N 1
ATOM 2223 C CA . GLN A 1 280 ? 19.158 8.885 -9.254 1.00 59.38 280 GLN A CA 1
ATOM 2224 C C . GLN A 1 280 ? 17.668 8.573 -9.459 1.00 59.38 280 GLN A C 1
ATOM 2226 O O . GLN A 1 280 ? 17.073 7.945 -8.596 1.00 59.38 280 GLN A O 1
ATOM 2231 N N . ASN A 1 281 ? 17.070 8.934 -10.601 1.00 72.56 281 ASN A N 1
ATOM 2232 C CA . ASN A 1 281 ? 15.645 8.675 -10.870 1.00 72.56 281 ASN A CA 1
ATOM 2233 C C . ASN A 1 281 ? 15.349 7.238 -11.323 1.00 72.56 281 ASN A C 1
ATOM 2235 O O . ASN A 1 281 ? 14.202 6.911 -11.638 1.00 72.56 281 ASN A O 1
ATOM 2239 N N . ARG A 1 282 ? 16.382 6.400 -11.440 1.00 84.81 282 ARG A N 1
ATOM 2240 C CA . ARG A 1 282 ? 16.290 5.004 -11.859 1.00 84.81 282 ARG A CA 1
ATOM 2241 C C . ARG A 1 282 ? 17.242 4.163 -11.026 1.00 84.81 282 ARG A C 1
ATOM 2243 O O . ARG A 1 282 ? 18.456 4.312 -11.137 1.00 84.81 282 ARG A O 1
ATOM 2250 N N . ALA A 1 283 ? 16.696 3.232 -10.260 1.00 86.69 283 ALA A N 1
ATOM 2251 C CA . ALA A 1 283 ? 17.465 2.242 -9.524 1.00 86.69 283 ALA A CA 1
ATOM 2252 C C . ALA A 1 283 ? 17.196 0.841 -10.079 1.00 86.69 283 ALA A C 1
ATOM 2254 O O . ALA A 1 283 ? 16.086 0.524 -10.505 1.00 86.69 283 ALA A O 1
ATOM 2255 N N . ILE A 1 284 ? 18.233 0.002 -10.071 1.00 90.69 284 ILE A N 1
ATOM 2256 C CA . ILE A 1 284 ? 18.099 -1.435 -10.304 1.00 90.69 284 ILE A CA 1
ATOM 2257 C C . ILE A 1 284 ? 18.356 -2.121 -8.968 1.00 90.69 284 ILE A C 1
ATOM 2259 O O . ILE A 1 284 ? 19.459 -2.035 -8.429 1.00 90.69 284 ILE A O 1
ATOM 2263 N N . VAL A 1 285 ? 17.347 -2.812 -8.459 1.00 92.56 285 VAL A N 1
ATOM 2264 C CA . VAL A 1 285 ? 17.367 -3.454 -7.142 1.00 92.56 285 VAL A CA 1
ATOM 2265 C C . VAL A 1 285 ? 17.125 -4.955 -7.277 1.00 92.56 285 VAL A C 1
ATOM 2267 O O . VAL A 1 285 ? 16.726 -5.447 -8.334 1.00 92.56 285 VAL A O 1
ATOM 2270 N N . HIS A 1 286 ? 17.406 -5.717 -6.221 1.00 94.31 286 HIS A N 1
ATOM 2271 C CA . HIS A 1 286 ? 17.010 -7.125 -6.172 1.00 94.31 286 HIS A CA 1
ATOM 2272 C C . HIS A 1 286 ? 15.480 -7.228 -6.072 1.00 94.31 286 HIS A C 1
ATOM 2274 O O . HIS A 1 286 ? 14.853 -6.372 -5.459 1.00 94.31 286 HIS A O 1
ATOM 2280 N N . ARG A 1 287 ? 14.856 -8.275 -6.625 1.00 94.69 287 ARG A N 1
ATOM 2281 C CA . ARG A 1 287 ? 13.378 -8.395 -6.627 1.00 94.69 287 ARG A CA 1
ATOM 2282 C C . ARG A 1 287 ? 12.758 -8.511 -5.231 1.00 94.69 287 ARG A C 1
ATOM 2284 O O . ARG A 1 287 ? 11.590 -8.201 -5.056 1.00 94.69 287 ARG A O 1
ATOM 2291 N N . THR A 1 288 ? 13.540 -8.934 -4.242 1.00 95.44 288 THR A N 1
ATOM 2292 C CA . THR A 1 288 ? 13.118 -9.010 -2.832 1.00 95.44 288 THR A CA 1
ATOM 2293 C C . THR A 1 288 ? 13.476 -7.758 -2.030 1.00 95.44 288 THR A C 1
ATOM 2295 O O . THR A 1 288 ? 13.332 -7.769 -0.815 1.00 95.44 288 THR A O 1
ATOM 2298 N N . TRP A 1 289 ? 14.021 -6.720 -2.668 1.00 95.31 289 TRP A N 1
ATOM 2299 C CA . TRP A 1 289 ? 14.308 -5.450 -2.007 1.00 95.31 289 TRP A CA 1
ATOM 2300 C C . TRP A 1 289 ? 13.009 -4.671 -1.780 1.00 95.31 289 TRP A C 1
ATOM 2302 O O . TRP A 1 289 ? 12.131 -4.676 -2.643 1.00 95.31 289 TRP A O 1
ATOM 2312 N N . TYR A 1 290 ? 12.920 -4.004 -0.635 1.00 94.31 290 TYR A N 1
ATOM 2313 C CA . TYR A 1 290 ? 11.822 -3.136 -0.218 1.00 94.31 290 TYR A CA 1
ATOM 2314 C C . TYR A 1 290 ? 12.383 -1.991 0.631 1.00 94.31 290 TYR A C 1
ATOM 2316 O O . TYR A 1 290 ? 13.448 -2.127 1.241 1.00 94.31 290 TYR A O 1
ATOM 2324 N N . ASP A 1 291 ? 11.666 -0.871 0.672 1.00 89.94 291 ASP A N 1
ATOM 2325 C CA . ASP A 1 291 ? 11.911 0.232 1.598 1.00 89.94 291 ASP A CA 1
ATOM 2326 C C . ASP A 1 291 ? 10.601 0.971 1.929 1.00 89.94 291 ASP A C 1
ATOM 2328 O O . ASP A 1 291 ? 9.541 0.683 1.371 1.00 89.94 291 ASP A O 1
ATOM 2332 N N . LEU A 1 292 ? 10.678 1.949 2.831 1.00 86.62 292 LEU A N 1
ATOM 2333 C CA . LEU A 1 292 ? 9.521 2.729 3.284 1.00 86.62 292 LEU A CA 1
ATOM 2334 C C . LEU A 1 292 ? 9.044 3.789 2.271 1.00 86.62 292 LEU A C 1
ATOM 2336 O O . LEU A 1 292 ? 8.089 4.506 2.544 1.00 86.62 292 LEU A O 1
ATOM 2340 N N . MET A 1 293 ? 9.714 3.936 1.124 1.00 83.50 293 MET A N 1
ATOM 2341 C CA . MET A 1 293 ? 9.472 5.026 0.167 1.00 83.50 293 MET A CA 1
ATOM 2342 C C . MET A 1 293 ? 9.123 4.547 -1.244 1.00 83.50 293 MET A C 1
ATOM 2344 O O . MET A 1 293 ? 8.869 5.378 -2.127 1.00 83.50 293 MET A O 1
ATOM 2348 N N . THR A 1 294 ? 9.103 3.232 -1.451 1.00 88.69 294 THR A N 1
ATOM 2349 C CA . THR A 1 294 ? 8.849 2.590 -2.734 1.00 88.69 294 THR A CA 1
ATOM 2350 C C . THR A 1 294 ? 7.539 1.828 -2.692 1.00 88.69 294 THR A C 1
ATOM 2352 O O . THR A 1 294 ? 7.346 0.934 -1.872 1.00 88.69 294 THR A O 1
ATOM 2355 N N . GLY A 1 295 ? 6.661 2.165 -3.627 1.00 92.00 295 GLY A N 1
ATOM 2356 C CA . GLY A 1 295 ? 5.395 1.480 -3.846 1.00 92.00 295 GLY A CA 1
ATOM 2357 C C . GLY A 1 295 ? 5.216 1.134 -5.310 1.00 92.00 295 GLY A C 1
ATOM 2358 O O . GLY A 1 295 ? 6.184 0.873 -6.030 1.00 92.00 295 GLY A O 1
ATOM 2359 N N . PHE A 1 296 ? 3.971 1.127 -5.770 1.00 93.00 296 PHE A N 1
ATOM 2360 C CA . PHE A 1 296 ? 3.675 0.876 -7.171 1.00 93.00 296 PHE A CA 1
ATOM 2361 C C . PHE A 1 296 ? 2.300 1.393 -7.578 1.00 93.00 296 PHE A C 1
ATOM 2363 O O . PHE A 1 296 ? 1.366 1.495 -6.780 1.00 93.00 296 PHE A O 1
ATOM 2370 N N . ARG A 1 297 ? 2.164 1.628 -8.876 1.00 91.00 297 ARG A N 1
ATOM 2371 C CA . ARG A 1 297 ? 0.885 1.800 -9.557 1.00 91.00 297 ARG A CA 1
ATOM 2372 C C . ARG A 1 297 ? 0.722 0.734 -10.621 1.00 91.00 297 ARG A C 1
ATOM 2374 O O . ARG A 1 297 ? 1.676 0.049 -10.986 1.00 91.00 297 ARG A O 1
ATOM 2381 N N . VAL A 1 298 ? -0.493 0.615 -11.135 1.00 92.06 298 VAL A N 1
ATOM 2382 C CA . VAL A 1 298 ? -0.839 -0.444 -12.079 1.00 92.06 298 VAL A CA 1
ATOM 2383 C C . VAL A 1 298 ? -1.440 0.110 -13.364 1.00 92.06 298 VAL A C 1
ATOM 2385 O O . VAL A 1 298 ? -2.074 1.166 -13.386 1.00 92.06 298 VAL A O 1
ATOM 2388 N N . CYS A 1 299 ? -1.224 -0.631 -14.441 1.00 91.56 299 CYS A N 1
ATOM 2389 C CA . CYS A 1 299 ? -1.884 -0.484 -15.723 1.00 91.56 299 CYS A CA 1
ATOM 2390 C C . CYS A 1 299 ? -2.949 -1.568 -15.900 1.00 91.56 299 CYS A C 1
ATOM 2392 O O . CYS A 1 299 ? -2.828 -2.685 -15.387 1.00 91.56 299 CYS A O 1
ATOM 2394 N N . ALA A 1 300 ? -3.957 -1.261 -16.714 1.00 89.00 300 ALA A N 1
ATOM 2395 C CA . ALA A 1 300 ? -4.876 -2.271 -17.216 1.00 89.00 300 ALA A CA 1
ATOM 2396 C C . ALA A 1 300 ? -4.126 -3.316 -18.069 1.00 89.00 300 ALA A C 1
ATOM 2398 O O . ALA A 1 300 ? -3.171 -3.006 -18.791 1.00 89.00 300 ALA A O 1
ATOM 2399 N N . THR A 1 301 ? -4.574 -4.572 -18.014 1.00 84.06 301 THR A N 1
ATOM 2400 C CA . THR A 1 301 ? -4.010 -5.672 -18.821 1.00 84.06 301 THR A CA 1
ATOM 2401 C C . THR A 1 301 ? -4.353 -5.565 -20.306 1.00 84.06 301 THR A C 1
ATOM 2403 O O . THR A 1 301 ? -3.606 -6.077 -21.137 1.00 84.06 301 THR A O 1
ATOM 2406 N N . LYS A 1 302 ? -5.446 -4.877 -20.660 1.00 72.94 302 LYS A N 1
ATOM 2407 C CA . LYS A 1 302 ? -5.838 -4.586 -22.046 1.00 72.94 302 LYS A CA 1
ATOM 2408 C C . LYS A 1 302 ? -5.705 -3.094 -22.328 1.00 72.94 302 LYS A C 1
ATOM 2410 O O . LYS A 1 302 ? -6.097 -2.275 -21.500 1.00 72.94 302 LYS A O 1
ATOM 2415 N N . SER A 1 303 ? -5.184 -2.751 -23.505 1.00 59.44 303 SER A N 1
ATOM 2416 C CA . SER A 1 303 ? -5.224 -1.375 -23.998 1.00 59.44 303 SER A CA 1
ATOM 2417 C C . SER A 1 303 ? -6.680 -0.927 -24.182 1.00 59.44 303 SER A C 1
ATOM 2419 O O . SER A 1 303 ? -7.495 -1.739 -24.634 1.00 59.44 303 SER A O 1
ATOM 2421 N N . PRO A 1 304 ? -7.020 0.330 -23.847 1.00 56.94 304 PRO A N 1
ATOM 2422 C CA . PRO A 1 304 ? -8.325 0.883 -24.184 1.00 56.94 304 PRO A CA 1
ATOM 2423 C C . PRO A 1 304 ? -8.509 0.832 -25.709 1.00 56.94 304 PRO A C 1
ATOM 2425 O O . PRO A 1 304 ? -7.593 1.184 -26.455 1.00 56.94 304 PRO A O 1
ATOM 2428 N N . THR A 1 305 ? -9.657 0.309 -26.145 1.00 45.41 305 THR A N 1
ATOM 2429 C CA . THR A 1 305 ? -10.076 0.239 -27.556 1.00 45.41 305 THR A CA 1
ATOM 2430 C C . THR A 1 305 ? -10.458 1.598 -28.102 1.00 45.41 305 THR A C 1
ATOM 2432 O O . THR A 1 305 ? -11.154 2.325 -27.356 1.00 45.41 305 THR A O 1
#

Secondary structure (DSSP, 8-state):
-EEEE---STTTEEEEEEEESS--TTHHHHHHHHHHHHHHHHHHTT---PPPP-EEEEE-TTSSEEEEEEES--TTHHHHHHHHHHHH-TTEEEEEES--------GGGTEEEES-EEEE-TTS-EEEE-SEEEESSPPBHHHHHHHHHHHT---HHHHTTS-BTTBSTTTTTS-HHHHTTSBP-S--HHHHHHHHHHHTEEPPPHHHHHHHT-S-S--B-HHHHHHHHHTTTT---GGG-TTS--S-SEEEE--TTSTTEEEEEE-TT---BTT---GGGEEEEETT---TTEEE--EESS---

Sequence (305 aa):
MKFIKRANIDGEVDQFEIQASRPIRGIESTLTILFDEWMRVRNVQKLCDCFPKHYSIESSSDDRFVTIFAGWFCDRCLPVLGNLIAERLPHITSVTVGSDLGEFPLPEQRLMSFIGAIAHFENGNSMGVPPFAIYRAPVTTAEFDVFTQTTGYVTTSEKNNDGSFRLDATLEPLRPADRGNVPVHNVSYVDVEAYCQWAGVRLPTEAELLAAALVDQRILSRSEHETFMFGDEGRFDITRFPNALEHLHSEFVASDDTPGKAIVRSGSYYVRKRDWNTTQNRAIVHRTWYDLMTGFRVCATKSPT

Nearest PDB structures (foldseek):
  6nuk-assembly1_A  TM=5.404E-01  e=8.192E-03  synthetic construct
  2hvy-assembly1_A  TM=5.072E-01  e=2.379E-01  Pyrococcus furiosus
  3bgu-assembly1_A  TM=3.570E-01  e=3.006E-02  Thermobifida fusca YX
  3dtz-assembly1_C  TM=4.402E-01  e=1.483E-01  Thermoplasma acidophilum
  4m05-assembly1_C  TM=4.359E-01  e=3.020E+00  Nitrospira defluvii